Protein AF-A0A356MJX8-F1 (afdb_monomer_lite)

Radius of gyration: 28.91 Å; chains: 1; bounding box: 71×48×78 Å

Secondary structure (DSSP, 8-state):
-BHHHHHHHHHHHHHHHHHH---HHHHHHHHHHHHHHHHHHHHHHHHHHHHHHHT-SSSTTTT---SSSSPPPHHHHHHHHHHHHHHHTS--B-HHHHHHHHHHHHHHHHTTTS-HHHHHHHHHHHHHHHHTHHHHHHHHHHHHHHHHHHHHHHHTS-HHHHHHHHS-TT-HHHHHHHTTS-----S---

Structure (mmCIF, N/CA/C/O backbone):
data_AF-A0A356MJX8-F1
#
_entry.id   AF-A0A356MJX8-F1
#
loop_
_atom_site.group_PDB
_atom_site.id
_atom_site.type_symbol
_atom_site.label_atom_id
_atom_site.label_alt_id
_atom_site.label_comp_id
_atom_site.label_asym_id
_atom_site.label_entity_id
_atom_site.label_seq_id
_atom_site.pdbx_PDB_ins_code
_atom_site.Cartn_x
_atom_site.Cartn_y
_atom_site.Cartn_z
_atom_site.occupancy
_atom_site.B_iso_or_equiv
_atom_site.auth_seq_id
_atom_site.auth_comp_id
_atom_site.auth_asym_id
_atom_site.auth_atom_id
_atom_site.pdbx_PDB_model_num
ATOM 1 N N . MET A 1 1 ? 2.323 -5.009 9.400 1.00 85.12 1 MET A N 1
ATOM 2 C CA . MET A 1 1 ? 0.941 -4.519 9.185 1.00 85.12 1 MET A CA 1
ATOM 3 C C . MET A 1 1 ? 0.978 -3.031 8.859 1.00 85.12 1 MET A C 1
ATOM 5 O O . MET A 1 1 ? 1.835 -2.332 9.397 1.00 85.12 1 MET A O 1
ATOM 9 N N . ARG A 1 2 ? 0.080 -2.532 7.996 1.00 91.81 2 ARG A N 1
ATOM 10 C CA . ARG A 1 2 ? -0.016 -1.091 7.686 1.00 91.81 2 ARG A CA 1
ATOM 11 C C . ARG A 1 2 ? -0.857 -0.371 8.742 1.00 91.81 2 ARG A C 1
ATOM 13 O O . ARG A 1 2 ? -1.769 -0.963 9.321 1.00 91.81 2 ARG A O 1
ATOM 20 N N . LEU A 1 3 ? -0.608 0.924 8.942 1.00 94.00 3 LEU A N 1
ATOM 21 C CA . LEU A 1 3 ? -1.379 1.753 9.879 1.00 94.00 3 LEU A CA 1
ATOM 22 C C . LEU A 1 3 ? -2.884 1.753 9.564 1.00 94.00 3 LEU A C 1
ATOM 24 O O . LEU A 1 3 ? -3.697 1.615 10.477 1.00 94.00 3 LEU A O 1
ATOM 28 N N . LYS A 1 4 ? -3.267 1.869 8.284 1.00 93.06 4 LYS A N 1
ATOM 29 C CA . LYS A 1 4 ? -4.683 1.832 7.884 1.00 93.06 4 LYS A CA 1
ATOM 30 C C . LYS A 1 4 ? -5.370 0.526 8.300 1.00 93.06 4 LYS A C 1
ATOM 32 O O . LYS A 1 4 ? -6.487 0.573 8.801 1.00 93.06 4 LYS A O 1
ATOM 37 N N . ASP A 1 5 ? -4.679 -0.608 8.175 1.00 93.44 5 ASP A N 1
ATOM 38 C CA . ASP A 1 5 ? -5.235 -1.931 8.470 1.00 93.44 5 ASP A CA 1
ATOM 39 C C . ASP A 1 5 ? -5.398 -2.116 9.984 1.00 93.44 5 ASP A C 1
ATOM 41 O O . ASP A 1 5 ? -6.411 -2.635 10.446 1.00 93.44 5 ASP A O 1
ATOM 45 N N . ALA A 1 6 ? -4.429 -1.621 10.764 1.00 94.50 6 ALA A N 1
ATOM 46 C CA . ALA A 1 6 ? -4.495 -1.586 12.223 1.00 94.50 6 ALA A CA 1
ATOM 47 C C . ALA A 1 6 ? -5.723 -0.804 12.714 1.00 94.50 6 ALA A C 1
ATOM 49 O O . ALA A 1 6 ? -6.509 -1.298 13.520 1.00 94.50 6 ALA A O 1
ATOM 50 N N . ILE A 1 7 ? -5.914 0.404 12.175 1.00 95.88 7 ILE A N 1
ATOM 51 C CA . ILE A 1 7 ? -7.054 1.265 12.504 1.00 95.88 7 ILE A CA 1
ATOM 52 C C . ILE A 1 7 ? -8.373 0.628 12.052 1.00 95.88 7 ILE A C 1
ATOM 54 O O . ILE A 1 7 ? -9.383 0.745 12.746 1.00 95.88 7 ILE A O 1
ATOM 58 N N . PHE A 1 8 ? -8.382 -0.018 10.885 1.00 95.38 8 PHE A N 1
ATOM 59 C CA . PHE A 1 8 ? -9.573 -0.661 10.346 1.00 95.38 8 PHE A CA 1
ATOM 60 C C . PHE A 1 8 ? -10.041 -1.832 11.215 1.00 95.38 8 PHE A C 1
ATOM 62 O O . PHE A 1 8 ? -11.231 -1.923 11.493 1.00 95.38 8 PHE A O 1
ATOM 69 N N . LYS A 1 9 ? -9.126 -2.671 11.716 1.00 95.25 9 LYS A N 1
ATOM 70 C CA . LYS A 1 9 ? -9.469 -3.759 12.650 1.00 95.25 9 LYS A CA 1
ATOM 71 C C . LYS A 1 9 ? -10.182 -3.248 13.904 1.00 95.25 9 LYS A C 1
ATOM 73 O O . LYS A 1 9 ? -11.183 -3.818 14.321 1.00 95.25 9 LYS A O 1
ATOM 78 N N . GLU A 1 10 ? -9.702 -2.147 14.477 1.00 95.44 10 GLU A N 1
ATOM 79 C CA . GLU A 1 10 ? -10.349 -1.540 15.645 1.00 95.44 10 GLU A CA 1
ATOM 80 C C . GLU A 1 10 ? -11.706 -0.910 15.292 1.00 95.44 10 GLU A C 1
ATOM 82 O O . GLU A 1 10 ? -12.651 -0.973 16.075 1.00 95.44 10 GLU A O 1
ATOM 87 N N . LEU A 1 11 ? -11.840 -0.327 14.094 1.00 96.31 11 LEU A N 1
ATOM 88 C CA . LEU A 1 11 ? -13.136 0.147 13.600 1.00 96.31 11 LEU A CA 1
ATOM 89 C C . LEU A 1 11 ? -14.161 -0.976 13.477 1.00 96.31 11 LEU A C 1
ATOM 91 O O . LEU A 1 11 ? -15.329 -0.741 13.784 1.00 96.31 11 LEU A O 1
ATOM 95 N N . ASP A 1 12 ? -13.729 -2.143 13.011 1.00 95.75 12 ASP A N 1
ATOM 96 C CA . ASP A 1 12 ? -14.572 -3.326 12.863 1.00 95.75 12 ASP A CA 1
ATOM 97 C C . ASP A 1 12 ? -15.032 -3.824 14.240 1.00 95.75 12 ASP A C 1
ATOM 99 O O . ASP A 1 12 ? -16.230 -3.912 14.497 1.00 95.75 12 ASP A O 1
ATOM 103 N N . SER A 1 13 ? -14.098 -3.945 15.190 1.00 95.38 13 SER A N 1
ATOM 104 C CA . SER A 1 13 ? -14.394 -4.259 16.598 1.00 95.38 13 SER A CA 1
ATOM 105 C C . SER A 1 13 ? -15.403 -3.284 17.226 1.00 95.38 13 SER A C 1
ATOM 107 O O . SER A 1 13 ? -16.383 -3.700 17.847 1.00 95.38 13 SER A O 1
ATOM 109 N N . LEU A 1 14 ? -15.221 -1.972 17.036 1.00 95.56 14 LEU A N 1
ATOM 110 C CA . LEU A 1 14 ? -16.169 -0.962 17.522 1.00 95.56 14 LEU A CA 1
ATOM 111 C C . LEU A 1 14 ? -17.535 -1.059 16.831 1.00 95.56 14 LEU A C 1
ATOM 113 O O . LEU A 1 14 ? -18.560 -0.777 17.456 1.00 95.56 14 LEU A O 1
ATOM 117 N N . SER A 1 15 ? -17.558 -1.419 15.547 1.00 94.81 15 SER A N 1
ATOM 118 C CA . SER A 1 15 ? -18.794 -1.633 14.793 1.00 94.81 15 SER A CA 1
ATOM 119 C C . SER A 1 15 ? -19.574 -2.818 15.361 1.00 94.81 15 SER A C 1
ATOM 121 O O . SER A 1 15 ? -20.766 -2.677 15.639 1.00 94.81 15 SER A O 1
ATOM 123 N N . ASP A 1 16 ? -18.901 -3.937 15.624 1.00 96.38 16 ASP A N 1
ATOM 124 C CA . ASP A 1 16 ? -19.501 -5.135 16.217 1.00 96.38 16 ASP A CA 1
ATOM 125 C C . ASP A 1 16 ? -20.080 -4.851 17.604 1.00 96.38 16 ASP A C 1
ATOM 127 O O . ASP A 1 16 ? -21.245 -5.159 17.872 1.00 96.38 16 ASP A O 1
ATOM 131 N N . GLN A 1 17 ? -19.317 -4.167 18.463 1.00 96.06 17 GLN A N 1
ATOM 132 C CA . GLN A 1 17 ? -19.790 -3.736 19.783 1.00 96.06 17 GLN A CA 1
ATOM 133 C C . GLN A 1 17 ? -21.035 -2.846 19.678 1.00 96.06 17 GLN A C 1
ATOM 135 O O . GLN A 1 17 ? -21.995 -3.006 20.432 1.00 96.06 17 GLN A O 1
ATOM 140 N N . LEU A 1 18 ? -21.061 -1.921 18.716 1.00 94.81 18 LEU A N 1
ATOM 141 C CA . LEU A 1 18 ? -22.191 -1.018 18.504 1.00 94.81 18 LEU A CA 1
ATOM 142 C C . LEU A 1 18 ? -23.453 -1.748 18.025 1.00 94.81 18 LEU A C 1
ATOM 144 O O . LEU A 1 18 ? -24.568 -1.336 18.377 1.00 94.81 18 LEU A O 1
ATOM 148 N N . LEU A 1 19 ? -23.297 -2.803 17.222 1.00 94.38 19 LEU A N 1
ATOM 149 C CA . LEU A 1 19 ? -24.409 -3.621 16.740 1.00 94.38 19 LEU A CA 1
ATOM 150 C C . LEU A 1 19 ? -25.093 -4.357 17.894 1.00 94.38 19 LEU A C 1
ATOM 152 O O . LEU A 1 19 ? -26.323 -4.322 17.976 1.00 94.38 19 LEU A O 1
ATOM 156 N N . VAL A 1 20 ? -24.314 -4.943 18.805 1.00 96.75 20 VAL A N 1
ATOM 157 C CA . VAL A 1 20 ? -24.838 -5.745 19.924 1.00 96.75 20 VAL A CA 1
ATOM 158 C C . VAL A 1 20 ? -25.203 -4.923 21.166 1.00 96.75 20 VAL A C 1
ATOM 160 O O . VAL A 1 20 ? -25.967 -5.399 22.003 1.00 96.75 20 VAL A O 1
ATOM 163 N N . GLU A 1 21 ? -24.711 -3.687 21.299 1.00 96.56 21 GLU A N 1
ATOM 164 C CA . GLU A 1 21 ? -25.011 -2.836 22.456 1.00 96.56 21 GLU A CA 1
ATOM 165 C C . GLU A 1 21 ? -26.484 -2.386 22.473 1.00 96.56 21 GLU A C 1
ATOM 167 O O . GLU A 1 21 ? -27.014 -1.812 21.506 1.00 96.56 21 GLU A O 1
ATOM 172 N N . THR A 1 22 ? -27.126 -2.616 23.619 1.00 95.69 22 THR A N 1
ATOM 173 C CA . THR A 1 22 ? -28.549 -2.354 23.879 1.00 95.69 22 THR A CA 1
ATOM 174 C C . THR A 1 22 ? -28.762 -1.129 24.770 1.00 95.69 22 THR A C 1
ATOM 176 O O . THR A 1 22 ? -29.789 -0.454 24.652 1.00 95.69 22 THR A O 1
ATOM 179 N N . ASP A 1 23 ? -27.780 -0.768 25.601 1.00 97.62 23 ASP A N 1
ATOM 180 C CA . ASP A 1 23 ? -27.804 0.448 26.407 1.00 97.62 23 ASP A CA 1
ATOM 181 C C . ASP A 1 23 ? -27.626 1.682 25.507 1.00 97.62 23 ASP A C 1
ATOM 183 O O . ASP A 1 23 ? -26.593 1.896 24.867 1.00 97.62 23 ASP A O 1
ATOM 187 N N . LYS A 1 24 ? -28.646 2.549 25.474 1.00 95.69 24 LYS A N 1
ATOM 188 C CA . LYS A 1 24 ? -28.663 3.748 24.618 1.00 95.69 24 LYS A CA 1
ATOM 189 C C . LYS A 1 24 ? -27.518 4.723 24.910 1.00 95.69 24 LYS A C 1
ATOM 191 O O . LYS A 1 24 ? -27.059 5.404 23.988 1.00 95.69 24 LYS A O 1
ATOM 196 N N . LYS A 1 25 ? -27.082 4.845 26.167 1.00 96.31 25 LYS A N 1
ATOM 197 C CA . LYS A 1 25 ? -26.005 5.760 26.561 1.00 96.31 25 LYS A CA 1
ATOM 198 C C . LYS A 1 25 ? -24.662 5.214 26.083 1.00 96.31 25 LYS A C 1
ATOM 200 O O . LYS A 1 25 ? -23.953 5.940 25.385 1.00 96.31 25 LYS A O 1
ATOM 205 N N . LYS A 1 26 ? -24.376 3.935 26.348 1.00 96.06 26 LYS A N 1
ATOM 206 C CA . LYS A 1 26 ? -23.152 3.264 25.874 1.00 96.06 26 LYS A CA 1
ATOM 207 C C . LYS A 1 26 ? -23.077 3.225 24.351 1.00 96.06 26 LYS A C 1
ATOM 209 O O . LYS A 1 26 ? -22.065 3.607 23.772 1.00 96.06 26 LYS A O 1
ATOM 214 N N . LYS A 1 27 ? -24.188 2.912 23.676 1.00 96.50 27 LYS A N 1
ATOM 215 C CA . LYS A 1 27 ? -24.274 2.925 22.207 1.00 96.50 27 LYS A CA 1
ATOM 216 C C . LYS A 1 27 ? -23.931 4.294 21.614 1.00 96.50 27 LYS A C 1
ATOM 218 O O . LYS A 1 27 ? -23.260 4.388 20.588 1.00 96.50 27 LYS A O 1
ATOM 223 N N . LYS A 1 28 ? -24.359 5.381 22.268 1.00 96.12 28 LYS A N 1
ATOM 224 C CA . LYS A 1 28 ? -24.026 6.755 21.855 1.00 96.12 28 LYS A CA 1
ATOM 225 C C . LYS A 1 28 ? -22.544 7.079 22.059 1.00 96.12 28 LYS A C 1
ATOM 227 O O . LYS A 1 28 ? -21.990 7.836 21.263 1.00 96.12 28 LYS A O 1
ATOM 232 N N . GLU A 1 29 ? -21.918 6.557 23.109 1.00 96.44 29 GLU A N 1
ATOM 233 C CA . GLU A 1 29 ? -20.482 6.712 23.374 1.00 96.44 29 GLU A CA 1
ATOM 234 C C . GLU A 1 29 ? -19.646 5.942 22.342 1.00 96.44 29 GLU A C 1
ATOM 236 O O . GLU A 1 29 ? -18.843 6.571 21.648 1.00 96.44 29 GLU A O 1
ATOM 241 N N . LEU A 1 30 ? -19.951 4.660 22.114 1.00 96.38 30 LEU A N 1
ATOM 242 C CA . LEU A 1 30 ? -19.332 3.832 21.069 1.00 96.38 30 LEU A CA 1
ATOM 243 C C . LEU A 1 30 ? -19.450 4.477 19.684 1.00 96.38 30 LEU A C 1
ATOM 245 O O . LEU A 1 30 ? -18.478 4.567 18.939 1.00 96.38 30 LEU A O 1
ATOM 249 N N . TYR A 1 31 ? -20.620 5.023 19.340 1.00 96.19 31 TYR A N 1
ATOM 250 C CA . TYR A 1 31 ? -20.809 5.683 18.047 1.00 96.19 31 TYR A CA 1
ATOM 251 C C . TYR A 1 31 ? -19.946 6.942 17.875 1.00 96.19 31 TYR A C 1
ATOM 253 O O . TYR A 1 31 ? -19.477 7.240 16.770 1.00 96.19 31 TYR A O 1
ATOM 261 N N . LYS A 1 32 ? -19.736 7.714 18.950 1.00 97.31 32 LYS A N 1
ATO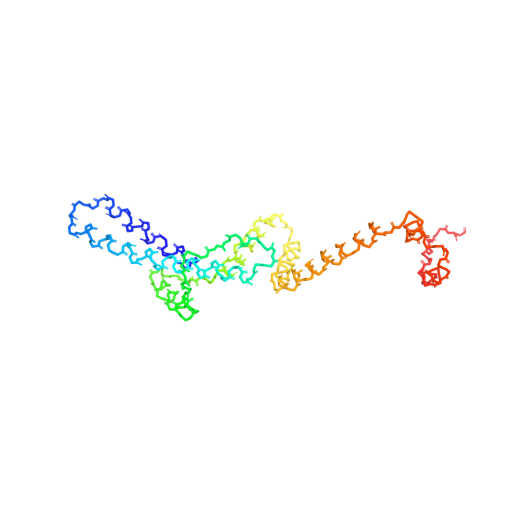M 262 C CA . LYS A 1 32 ? -18.840 8.881 18.918 1.00 97.31 32 LYS A CA 1
ATOM 263 C C . LYS A 1 32 ? -17.399 8.445 18.690 1.00 97.31 32 LYS A C 1
ATOM 265 O O . LYS A 1 32 ? -16.702 9.072 17.889 1.00 97.31 32 LYS A O 1
ATOM 270 N N . GLU A 1 33 ? -16.973 7.387 19.369 1.00 96.38 33 GLU A N 1
ATOM 271 C CA . GLU A 1 33 ? -15.640 6.819 19.215 1.00 96.38 33 GLU A CA 1
ATOM 272 C C . GLU A 1 33 ? -15.425 6.273 17.803 1.00 96.38 33 GLU A C 1
ATOM 274 O O . GLU A 1 33 ? -14.495 6.707 17.120 1.00 96.38 33 GLU A O 1
ATOM 279 N N . TYR A 1 34 ? -16.368 5.473 17.302 1.00 96.56 34 TYR A N 1
ATOM 280 C CA . TYR A 1 34 ? -16.387 4.984 15.926 1.00 96.56 34 TYR A CA 1
ATOM 281 C C . TYR A 1 34 ? -16.258 6.131 14.913 1.00 96.56 34 TYR A C 1
ATOM 283 O O . TYR A 1 34 ? -15.414 6.094 14.018 1.00 96.56 34 TYR A O 1
ATOM 291 N N . LYS A 1 35 ? -17.039 7.213 15.061 1.00 96.69 35 LYS A N 1
ATOM 292 C CA . LYS A 1 35 ? -16.941 8.387 14.172 1.00 96.69 35 LYS A CA 1
ATOM 293 C C . LYS A 1 35 ? -15.565 9.043 14.208 1.00 96.69 35 LYS A C 1
ATOM 295 O O . LYS A 1 35 ? -15.047 9.427 13.155 1.00 96.69 35 LYS A O 1
ATOM 300 N N . LYS A 1 36 ? -14.993 9.209 15.402 1.00 95.56 36 LYS A N 1
ATOM 301 C CA . LYS A 1 36 ? -13.662 9.796 15.582 1.00 95.56 36 LYS A CA 1
ATOM 302 C C . LYS A 1 36 ? -12.613 8.927 14.898 1.00 95.56 36 LYS A C 1
ATOM 304 O O . LYS A 1 36 ? -11.823 9.446 14.110 1.00 95.56 36 LYS A O 1
ATOM 309 N N . LEU A 1 37 ? -12.652 7.622 15.137 1.00 95.88 37 LEU A N 1
ATOM 310 C CA . LEU A 1 37 ? -11.707 6.678 14.563 1.00 95.88 37 LEU A CA 1
ATOM 311 C C . LEU A 1 37 ? -11.849 6.586 13.040 1.00 95.88 37 LEU A C 1
ATOM 313 O O . LEU A 1 37 ? -10.852 6.615 12.325 1.00 95.88 37 LEU A O 1
ATOM 317 N N . ARG A 1 38 ? -13.079 6.621 12.518 1.00 95.12 38 ARG A N 1
ATOM 318 C CA . ARG A 1 38 ? -13.355 6.610 11.075 1.00 95.12 38 ARG A CA 1
ATOM 319 C C . ARG A 1 38 ? -12.769 7.828 10.371 1.00 95.12 38 ARG A C 1
ATOM 321 O O . ARG A 1 38 ? -12.313 7.721 9.235 1.00 95.12 38 ARG A O 1
ATOM 328 N N . LYS A 1 39 ? -12.762 8.988 11.035 1.00 94.12 39 LYS A N 1
ATOM 329 C CA . LYS A 1 39 ? -12.106 10.195 10.516 1.00 94.12 39 LYS A CA 1
ATOM 330 C C . LYS A 1 39 ? -10.587 10.018 10.446 1.00 94.12 39 LYS A C 1
ATOM 332 O O . LYS A 1 39 ? -9.997 10.406 9.444 1.00 94.12 39 LYS A O 1
ATOM 337 N N . ILE A 1 40 ? -9.979 9.415 11.469 1.00 94.62 40 ILE A N 1
ATOM 338 C CA . ILE A 1 40 ? -8.538 9.117 11.490 1.00 94.62 40 ILE A CA 1
ATOM 339 C C . ILE A 1 40 ? -8.194 8.112 10.385 1.00 94.62 40 ILE A C 1
ATOM 341 O O . ILE A 1 40 ? -7.299 8.379 9.593 1.00 94.62 40 ILE A O 1
ATOM 345 N N . HIS A 1 41 ? -8.953 7.020 10.266 1.00 95.12 41 HIS A N 1
ATOM 346 C CA . HIS A 1 41 ? -8.777 6.017 9.213 1.00 95.12 41 HIS A CA 1
ATOM 347 C C . HIS A 1 41 ? -8.787 6.635 7.814 1.00 95.12 41 HIS A C 1
ATOM 349 O O . HIS A 1 41 ? -7.896 6.375 7.016 1.00 95.12 41 HIS A O 1
ATOM 355 N N . ARG A 1 42 ? -9.769 7.500 7.525 1.00 93.31 42 ARG A N 1
ATOM 356 C CA . ARG A 1 42 ? -9.844 8.202 6.235 1.00 93.31 42 ARG A CA 1
ATOM 357 C C . ARG A 1 42 ? -8.642 9.107 5.994 1.00 93.31 42 ARG A C 1
ATOM 359 O O . ARG A 1 42 ? -8.113 9.102 4.896 1.00 93.31 42 ARG A O 1
ATOM 366 N N . ALA A 1 43 ? -8.193 9.845 7.008 1.00 94.19 43 ALA A N 1
ATOM 367 C CA . ALA A 1 43 ? -7.021 10.707 6.878 1.00 94.19 43 ALA A CA 1
ATOM 368 C C . ALA A 1 43 ? -5.737 9.910 6.582 1.00 94.19 43 ALA A C 1
ATOM 370 O O . ALA A 1 43 ? -4.930 10.334 5.757 1.00 94.19 43 ALA A O 1
ATOM 371 N N . VAL A 1 44 ? -5.571 8.750 7.225 1.00 94.25 44 VAL A N 1
ATOM 372 C CA . VAL A 1 44 ? -4.473 7.810 6.953 1.00 94.25 44 VAL A CA 1
ATOM 373 C C . VAL A 1 44 ? -4.589 7.241 5.539 1.00 94.25 44 VAL A C 1
ATOM 375 O O . VAL A 1 44 ? -3.617 7.277 4.797 1.00 94.25 44 VAL A O 1
ATOM 378 N N . LEU A 1 45 ? -5.780 6.797 5.128 1.00 91.94 45 LEU A N 1
ATOM 379 C CA . LEU A 1 45 ? -6.017 6.265 3.784 1.00 91.94 45 LEU A CA 1
ATOM 380 C C . LEU A 1 45 ? -5.717 7.298 2.688 1.00 91.94 45 LEU A C 1
ATOM 382 O O . LEU A 1 45 ? -5.036 6.984 1.716 1.00 91.94 45 LEU A O 1
ATOM 386 N N . ASP A 1 46 ? -6.174 8.538 2.866 1.00 92.56 46 ASP A N 1
ATOM 387 C CA . ASP A 1 46 ? -5.921 9.633 1.928 1.00 92.56 46 ASP A CA 1
ATOM 388 C C . ASP A 1 46 ? -4.419 9.938 1.812 1.00 92.56 46 ASP A C 1
ATOM 390 O O . ASP A 1 46 ? -3.912 10.208 0.717 1.00 92.56 46 ASP A O 1
ATOM 394 N N . LYS A 1 47 ? -3.688 9.873 2.933 1.00 91.88 47 LYS A N 1
ATOM 395 C CA . LYS A 1 47 ? -2.230 10.032 2.964 1.00 91.88 47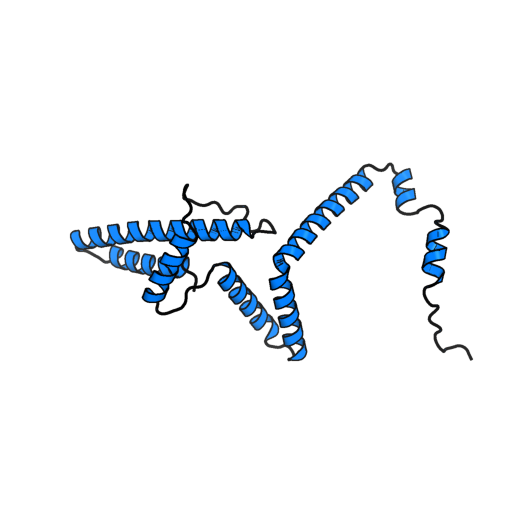 LYS A CA 1
ATOM 396 C C . LYS A 1 47 ? -1.524 8.888 2.240 1.00 91.88 47 LYS A C 1
ATOM 398 O O . LYS A 1 47 ? -0.657 9.163 1.411 1.00 91.88 47 LYS A O 1
ATOM 403 N N . ASP A 1 48 ? -1.926 7.647 2.496 1.00 89.75 48 ASP A N 1
ATOM 404 C CA . ASP A 1 48 ? -1.391 6.458 1.828 1.00 89.75 48 ASP A CA 1
ATOM 405 C C . ASP A 1 48 ? -1.587 6.548 0.314 1.00 89.75 48 ASP A C 1
ATOM 407 O O . ASP A 1 48 ? -0.630 6.391 -0.439 1.00 89.75 48 ASP A O 1
ATOM 411 N N . TRP A 1 49 ? -2.798 6.876 -0.144 1.00 87.31 49 TRP A N 1
ATOM 412 C CA . TRP A 1 49 ? -3.096 7.058 -1.567 1.00 87.31 49 TRP A CA 1
ATOM 413 C C . TRP A 1 49 ? -2.287 8.184 -2.195 1.00 87.31 49 TRP A C 1
ATOM 415 O O . TRP A 1 49 ? -1.753 8.018 -3.287 1.00 87.31 49 TRP A O 1
ATOM 425 N N . THR A 1 50 ? -2.145 9.312 -1.498 1.00 86.50 50 THR A N 1
ATOM 426 C CA . THR A 1 50 ? -1.329 10.432 -1.985 1.00 86.50 50 THR A CA 1
ATOM 427 C C . THR A 1 50 ? 0.137 10.026 -2.133 1.00 86.50 50 THR A C 1
ATOM 429 O O . THR A 1 50 ? 0.780 10.390 -3.115 1.00 86.50 50 THR A O 1
ATOM 432 N N . ASN A 1 51 ? 0.676 9.264 -1.181 1.00 84.44 51 ASN A N 1
ATOM 433 C CA . ASN A 1 51 ? 2.056 8.790 -1.226 1.00 84.44 51 ASN A CA 1
ATOM 434 C C . ASN A 1 51 ? 2.266 7.728 -2.316 1.00 84.44 51 ASN A C 1
ATOM 436 O O . ASN A 1 51 ? 3.260 7.792 -3.034 1.00 84.44 51 ASN A O 1
ATOM 440 N N . LEU A 1 52 ? 1.320 6.803 -2.489 1.00 79.81 52 LEU A N 1
ATOM 441 C CA . LEU A 1 52 ? 1.356 5.830 -3.583 1.00 79.81 52 LEU A CA 1
ATOM 442 C C . LEU A 1 52 ? 1.304 6.534 -4.939 1.00 79.81 52 LEU A C 1
ATOM 444 O O . LEU A 1 52 ? 2.148 6.270 -5.781 1.00 79.81 52 LEU A O 1
ATOM 448 N N . LYS A 1 53 ? 0.403 7.507 -5.114 1.00 79.50 53 LYS A N 1
ATOM 449 C CA . LYS A 1 53 ? 0.279 8.290 -6.350 1.00 79.50 53 LYS A CA 1
ATOM 450 C C . LYS A 1 53 ? 1.528 9.110 -6.675 1.00 79.50 53 LYS A C 1
ATOM 452 O O . LYS A 1 53 ? 1.907 9.218 -7.832 1.00 79.50 53 LYS A O 1
ATOM 457 N N . LYS A 1 54 ? 2.202 9.679 -5.670 1.00 76.94 54 LYS A N 1
ATOM 458 C CA . LYS A 1 54 ? 3.490 10.372 -5.876 1.00 76.94 54 LYS A CA 1
ATOM 459 C C . LYS A 1 54 ? 4.575 9.446 -6.422 1.00 76.94 54 LYS A C 1
ATOM 461 O O . LYS A 1 54 ? 5.439 9.903 -7.160 1.00 76.94 54 LYS A O 1
ATOM 466 N N . ASN A 1 55 ? 4.531 8.174 -6.044 1.00 68.75 55 ASN A N 1
ATOM 467 C CA . ASN A 1 55 ? 5.465 7.151 -6.501 1.00 68.75 55 ASN A CA 1
ATOM 468 C C . ASN A 1 55 ? 4.881 6.288 -7.631 1.00 68.75 55 ASN A C 1
ATOM 470 O O . ASN A 1 55 ? 5.471 5.271 -7.994 1.00 68.75 55 ASN A O 1
ATOM 474 N N . ASP A 1 56 ? 3.732 6.678 -8.184 1.00 69.62 56 ASP A N 1
ATOM 475 C CA . ASP A 1 56 ? 3.020 5.913 -9.194 1.00 69.62 56 ASP A CA 1
ATOM 476 C C . ASP A 1 56 ? 3.631 6.163 -10.566 1.00 69.62 56 ASP A C 1
ATOM 478 O O . ASP A 1 56 ? 3.219 7.048 -11.322 1.00 69.62 56 ASP A O 1
ATOM 482 N N . ILE A 1 57 ? 4.671 5.395 -10.878 1.00 60.34 57 ILE A N 1
ATOM 483 C CA . ILE A 1 57 ? 5.399 5.632 -12.116 1.00 60.34 57 ILE A CA 1
ATOM 484 C C . ILE A 1 57 ? 4.624 5.087 -13.328 1.00 60.34 57 ILE A C 1
ATOM 486 O O . ILE A 1 57 ? 4.722 5.673 -14.400 1.00 60.34 57 ILE A O 1
ATOM 490 N N . ASN A 1 58 ? 3.768 4.074 -13.166 1.00 62.09 58 ASN A N 1
ATOM 491 C CA . ASN A 1 58 ? 3.030 3.452 -14.278 1.00 62.09 58 ASN A CA 1
ATOM 492 C C . ASN A 1 58 ? 1.563 3.903 -14.394 1.00 62.09 58 ASN A C 1
ATOM 494 O O . ASN A 1 58 ? 0.832 3.363 -15.220 1.00 62.09 58 ASN A O 1
ATOM 498 N N . GLY A 1 59 ? 1.113 4.856 -13.573 1.00 66.12 59 GLY A N 1
ATOM 499 C CA . GLY A 1 59 ? -0.290 5.277 -13.556 1.00 66.12 59 GLY A CA 1
ATOM 500 C C . GLY A 1 59 ? -1.237 4.238 -12.942 1.00 66.12 59 GLY A C 1
ATOM 501 O O . GLY A 1 59 ? -2.447 4.363 -13.086 1.00 66.12 59 GLY A O 1
ATOM 502 N N . ALA A 1 60 ? -0.718 3.220 -12.248 1.00 69.25 60 ALA A N 1
ATOM 503 C CA . ALA A 1 60 ? -1.514 2.166 -11.614 1.00 69.25 60 ALA A CA 1
ATOM 504 C C . ALA A 1 60 ? -2.454 2.706 -10.519 1.00 69.25 60 ALA A C 1
ATOM 506 O O . ALA A 1 60 ? -3.434 2.064 -10.146 1.00 69.25 60 ALA A O 1
ATOM 507 N N . TYR A 1 61 ? -2.152 3.895 -10.007 1.00 71.25 61 TYR A N 1
ATOM 508 C CA . TYR A 1 61 ? -2.858 4.599 -8.952 1.00 71.25 61 TYR A CA 1
ATOM 509 C C . TYR A 1 61 ? -3.371 5.975 -9.424 1.00 71.25 61 TYR A C 1
ATOM 511 O O . TYR A 1 61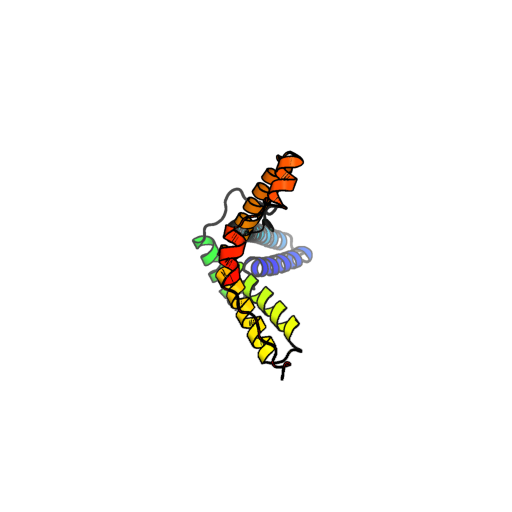 ? -3.739 6.810 -8.589 1.00 71.25 61 TYR A O 1
ATOM 519 N N . SER A 1 62 ? -3.444 6.227 -10.742 1.00 70.12 62 SER A N 1
ATOM 520 C CA . SER A 1 62 ? -3.931 7.493 -11.320 1.00 70.12 62 SER A CA 1
ATOM 521 C C . SER A 1 62 ? -5.338 7.849 -10.845 1.00 70.12 62 SER A C 1
ATOM 523 O O . SER A 1 62 ? -5.630 9.020 -10.572 1.00 70.12 62 SER A O 1
ATOM 525 N N . ASP A 1 63 ? -6.168 6.822 -10.679 1.00 78.00 63 ASP A N 1
ATOM 526 C CA . ASP A 1 63 ? -7.585 6.929 -10.339 1.00 78.00 63 ASP A CA 1
ATOM 527 C C . ASP A 1 63 ? -7.820 7.049 -8.830 1.00 78.00 63 ASP A C 1
ATOM 529 O O . ASP A 1 63 ? -8.917 7.403 -8.394 1.00 78.00 63 ASP A O 1
ATOM 533 N N . LEU A 1 64 ? -6.787 6.818 -8.010 1.00 77.38 64 LEU A N 1
ATOM 534 C CA . LEU A 1 64 ? -6.886 7.053 -6.576 1.00 77.38 64 LEU A CA 1
ATOM 535 C C . LEU A 1 64 ? -6.973 8.560 -6.311 1.00 77.38 64 LEU A C 1
ATOM 537 O O . LEU A 1 64 ? -6.105 9.354 -6.706 1.00 77.38 64 LEU A O 1
ATOM 541 N N . GLN A 1 65 ? -8.043 8.951 -5.620 1.00 77.38 65 GLN A N 1
ATOM 542 C CA . GLN A 1 65 ? -8.298 10.325 -5.207 1.00 77.38 65 GLN A CA 1
ATOM 543 C C . GLN A 1 65 ? -8.604 10.379 -3.711 1.00 77.38 65 GLN A C 1
ATOM 545 O O . GLN A 1 65 ? -9.467 9.636 -3.244 1.00 77.38 65 GLN A O 1
ATOM 550 N N . PRO A 1 66 ? -7.934 11.258 -2.949 1.00 82.56 66 PRO A N 1
ATOM 551 C CA . PRO A 1 66 ? -8.214 11.408 -1.531 1.00 82.56 66 PRO A CA 1
ATOM 552 C C . PRO A 1 66 ? -9.635 11.935 -1.311 1.00 82.56 66 PRO A C 1
ATOM 554 O O . PRO A 1 66 ? -10.123 12.811 -2.026 1.00 82.56 66 PRO A O 1
ATOM 557 N N . HIS A 1 67 ? -10.294 11.430 -0.276 1.00 77.81 67 HIS A N 1
ATOM 558 C CA . HIS A 1 67 ? -11.625 11.873 0.124 1.00 77.81 67 HIS A CA 1
ATOM 559 C C . HIS A 1 67 ? -11.610 13.232 0.840 1.00 77.81 67 HIS A C 1
ATOM 561 O O . HIS A 1 67 ? -12.620 13.941 0.851 1.00 77.81 67 HIS A O 1
ATOM 567 N N . SER A 1 68 ? -10.503 13.589 1.488 1.00 78.88 68 SER A N 1
ATOM 568 C CA . SER A 1 68 ? -10.343 14.824 2.250 1.00 78.88 68 SER A CA 1
ATOM 569 C C . SER A 1 68 ? -9.626 15.909 1.449 1.00 78.88 68 SER A C 1
ATOM 571 O O . SER A 1 68 ? -8.635 15.665 0.769 1.00 78.88 68 SER A O 1
ATOM 573 N N . LYS A 1 69 ? -10.069 17.162 1.625 1.00 78.94 69 LYS A N 1
ATOM 574 C CA . LYS A 1 69 ? -9.389 18.352 1.077 1.00 78.94 69 LYS A CA 1
ATOM 575 C C . LYS A 1 69 ? -8.021 18.608 1.714 1.00 78.94 69 LYS A C 1
ATOM 577 O O . LYS A 1 69 ? -7.193 19.295 1.127 1.00 78.94 69 LYS A O 1
ATOM 582 N N . LYS A 1 70 ? -7.807 18.116 2.938 1.00 87.69 70 LYS A N 1
ATOM 583 C CA . LYS A 1 70 ? -6.559 18.287 3.683 1.00 87.69 70 LYS A CA 1
ATOM 584 C C . LYS A 1 70 ? -5.961 16.920 3.982 1.00 87.69 70 LYS A C 1
ATOM 586 O O . LYS A 1 70 ? -6.588 16.115 4.673 1.00 87.69 70 LYS A O 1
ATOM 591 N N . ILE A 1 71 ? -4.749 16.717 3.478 1.00 92.75 71 ILE A N 1
ATOM 592 C CA . ILE A 1 71 ? -3.907 15.556 3.751 1.00 92.75 71 ILE A CA 1
ATOM 593 C C . ILE A 1 71 ? -3.100 15.835 5.020 1.00 92.75 71 ILE A C 1
ATOM 595 O O . ILE A 1 71 ? -2.610 16.950 5.211 1.00 92.75 71 ILE A O 1
ATOM 599 N N . ILE A 1 72 ? -2.987 14.838 5.894 1.00 94.25 72 ILE A N 1
ATOM 600 C CA . ILE A 1 72 ? -2.148 14.935 7.093 1.00 94.25 72 ILE A CA 1
ATOM 601 C C . ILE A 1 72 ? -0.661 14.988 6.713 1.00 94.25 72 ILE A C 1
ATOM 603 O O . ILE A 1 72 ? -0.221 14.405 5.716 1.00 94.25 72 ILE A O 1
ATOM 607 N N . SER A 1 73 ? 0.117 15.724 7.495 1.00 93.94 73 SER A N 1
ATOM 608 C CA . SER A 1 73 ? 1.568 15.838 7.336 1.00 93.94 73 SER A CA 1
ATOM 609 C C . SER A 1 73 ? 2.288 14.522 7.654 1.00 93.94 73 SER A C 1
ATOM 611 O O . SER A 1 73 ? 1.726 13.627 8.286 1.00 93.94 73 SER A O 1
ATOM 613 N N . ASP A 1 74 ? 3.553 14.401 7.240 1.00 91.31 74 ASP A N 1
ATOM 614 C CA . ASP A 1 74 ? 4.381 13.231 7.578 1.00 91.31 74 ASP A CA 1
ATOM 615 C C . ASP A 1 74 ? 4.605 13.108 9.090 1.00 91.31 74 ASP A C 1
ATOM 617 O O . ASP A 1 74 ? 4.607 12.005 9.627 1.00 91.31 74 ASP A O 1
ATOM 621 N N . LYS A 1 75 ? 4.698 14.245 9.792 1.00 94.81 75 LYS A N 1
ATOM 622 C CA . LYS A 1 75 ? 4.797 14.281 11.254 1.00 94.81 75 LYS A CA 1
ATOM 623 C C . LYS A 1 75 ? 3.541 13.710 11.921 1.00 94.81 75 LYS A C 1
ATOM 625 O O . LYS A 1 75 ? 3.654 12.814 12.748 1.00 94.81 75 LYS A O 1
ATOM 630 N N . GLU A 1 76 ? 2.355 14.178 11.523 1.00 95.25 76 GLU A N 1
ATOM 631 C CA . GLU A 1 76 ? 1.079 13.654 12.042 1.00 95.25 76 GLU A CA 1
ATOM 632 C C . GLU A 1 76 ? 0.924 12.153 11.746 1.00 95.25 76 GLU A C 1
ATOM 634 O O . GLU A 1 76 ? 0.444 11.394 12.587 1.00 95.25 76 GLU A O 1
ATOM 639 N N . TYR A 1 77 ? 1.348 11.704 10.561 1.00 94.50 77 TYR A N 1
ATOM 640 C CA . TYR A 1 77 ? 1.318 10.289 10.196 1.00 94.50 77 TYR A CA 1
ATOM 641 C C . TYR A 1 77 ? 2.271 9.448 11.065 1.00 94.50 77 TYR A C 1
ATOM 643 O O . TYR A 1 77 ? 1.880 8.388 11.555 1.00 94.50 77 TYR A O 1
ATOM 651 N N . ALA A 1 78 ? 3.493 9.928 11.308 1.00 92.94 78 ALA A N 1
ATOM 652 C CA . ALA A 1 78 ? 4.472 9.255 12.160 1.00 92.94 78 ALA A CA 1
ATOM 653 C C . ALA A 1 78 ? 3.995 9.146 13.618 1.00 92.94 78 ALA A C 1
ATOM 655 O O . ALA A 1 78 ? 4.099 8.076 14.218 1.00 92.94 78 ALA A O 1
ATOM 656 N N . GLU A 1 79 ? 3.396 10.208 14.163 1.00 95.75 79 GLU A N 1
ATOM 657 C CA . GLU A 1 79 ? 2.785 10.199 15.500 1.00 95.75 79 GLU A CA 1
ATOM 658 C C . GLU A 1 79 ? 1.657 9.157 15.601 1.00 95.75 79 GLU A C 1
ATOM 660 O O . GLU A 1 79 ? 1.552 8.428 16.593 1.00 95.75 79 GLU A O 1
ATOM 665 N N . LEU A 1 80 ? 0.824 9.038 14.559 1.00 95.81 80 LEU A N 1
ATOM 666 C CA . LEU A 1 80 ? -0.202 7.997 14.495 1.00 95.81 80 LEU A CA 1
ATOM 667 C C . LEU A 1 80 ? 0.413 6.598 14.440 1.00 95.81 80 LEU A C 1
ATOM 669 O O . LEU A 1 80 ? -0.059 5.717 15.158 1.00 95.81 80 LEU A O 1
ATOM 673 N N . MET A 1 81 ? 1.460 6.383 13.643 1.00 94.50 81 MET A N 1
ATOM 674 C CA . MET A 1 81 ? 2.149 5.092 13.603 1.00 94.50 81 MET A CA 1
ATOM 675 C C . MET A 1 81 ? 2.748 4.713 14.952 1.00 94.50 81 MET A C 1
ATOM 677 O O . MET A 1 81 ? 2.584 3.572 15.378 1.00 94.50 81 MET A O 1
ATOM 681 N N . GLU A 1 82 ? 3.405 5.639 15.648 1.00 94.12 82 GLU A N 1
ATOM 682 C CA . GLU A 1 82 ? 3.982 5.362 16.965 1.00 94.12 82 GLU A CA 1
ATOM 683 C C . GLU A 1 82 ? 2.889 4.987 17.972 1.00 94.12 82 GLU A C 1
ATOM 685 O O . GLU A 1 82 ? 2.981 3.966 18.660 1.00 94.12 82 GLU A O 1
ATOM 690 N N . LYS A 1 83 ? 1.814 5.783 18.015 1.00 95.31 83 LYS A N 1
ATOM 691 C CA . LYS A 1 83 ? 0.665 5.520 18.881 1.00 95.31 83 LYS A CA 1
ATOM 692 C C . LYS A 1 83 ? 0.068 4.143 18.607 1.00 95.31 83 LYS A C 1
ATOM 694 O O . LYS A 1 83 ? -0.180 3.390 19.544 1.00 95.31 83 LYS A O 1
ATOM 699 N N . TRP A 1 84 ? -0.194 3.824 17.344 1.00 95.81 84 TRP A N 1
ATOM 700 C CA . TRP A 1 84 ? -0.849 2.572 16.985 1.00 95.81 84 TRP A CA 1
ATOM 701 C C . TRP A 1 84 ? 0.065 1.365 17.128 1.00 95.81 84 TRP A C 1
ATOM 703 O O . TRP A 1 84 ? -0.423 0.330 17.560 1.00 95.81 84 TRP A O 1
ATOM 713 N N . SER A 1 85 ? 1.370 1.499 16.882 1.00 93.62 85 SER A N 1
ATOM 714 C CA . SER A 1 85 ? 2.335 0.414 17.122 1.00 93.62 85 SER A CA 1
ATOM 715 C C . SER A 1 85 ? 2.311 -0.039 18.586 1.00 93.62 85 SER A C 1
ATOM 717 O O . SER A 1 85 ? 2.356 -1.233 18.867 1.00 93.62 85 SER A O 1
ATOM 719 N N . LYS A 1 86 ? 2.147 0.900 19.531 1.00 93.81 86 LYS A N 1
ATOM 720 C CA . LYS A 1 86 ? 1.965 0.588 20.960 1.00 93.81 86 LYS A CA 1
ATOM 721 C C . LYS A 1 86 ? 0.645 -0.136 21.248 1.00 93.81 86 LYS A C 1
ATOM 723 O O . LYS A 1 86 ? 0.617 -0.997 22.116 1.00 93.81 86 LYS A O 1
ATOM 728 N N . ILE A 1 87 ? -0.430 0.206 20.533 1.00 92.38 87 ILE A N 1
ATOM 729 C CA . ILE A 1 87 ? -1.751 -0.426 20.693 1.00 92.38 87 ILE A CA 1
ATOM 730 C C . ILE A 1 87 ? -1.732 -1.862 20.166 1.00 92.38 87 ILE A C 1
ATOM 732 O O . ILE A 1 87 ? -2.214 -2.764 20.841 1.00 92.38 87 ILE A O 1
ATOM 736 N N . VAL A 1 88 ? -1.176 -2.078 18.971 1.00 91.94 88 VAL A N 1
ATOM 737 C CA . VAL A 1 88 ? -1.179 -3.404 18.335 1.00 91.94 88 VAL A CA 1
ATOM 738 C C . VAL A 1 88 ? -0.043 -4.310 18.811 1.00 91.94 88 VAL A C 1
ATOM 740 O O . VAL A 1 88 ? -0.070 -5.503 18.539 1.00 91.94 88 VAL A O 1
ATOM 743 N N . GLY A 1 89 ? 0.951 -3.761 19.517 1.00 90.12 89 GLY A N 1
ATOM 744 C CA . GLY A 1 89 ? 2.091 -4.515 20.046 1.00 90.12 89 GLY A CA 1
ATOM 745 C C . GLY A 1 89 ? 3.129 -4.919 18.994 1.00 90.12 89 GLY A C 1
ATOM 746 O O . GLY A 1 89 ? 4.040 -5.684 19.294 1.00 90.12 89 GLY A O 1
ATOM 747 N N . GLU A 1 90 ? 3.021 -4.401 17.771 1.00 88.50 90 GLU A N 1
ATOM 748 C CA . GLU A 1 90 ? 3.929 -4.695 16.665 1.00 88.50 90 GLU A CA 1
ATOM 749 C C . GLU A 1 90 ? 4.322 -3.428 15.903 1.00 88.50 90 GLU A C 1
ATOM 751 O O . GLU A 1 90 ? 3.610 -2.420 15.901 1.00 88.50 90 GLU A O 1
ATOM 756 N N . LYS A 1 91 ? 5.482 -3.479 15.240 1.00 89.12 91 LYS A N 1
ATOM 757 C CA . LYS A 1 91 ? 5.956 -2.377 14.404 1.00 89.12 91 LYS A CA 1
ATOM 758 C C . LYS A 1 91 ? 5.043 -2.231 13.186 1.00 89.12 91 LYS A C 1
ATOM 760 O O . LYS A 1 91 ? 4.92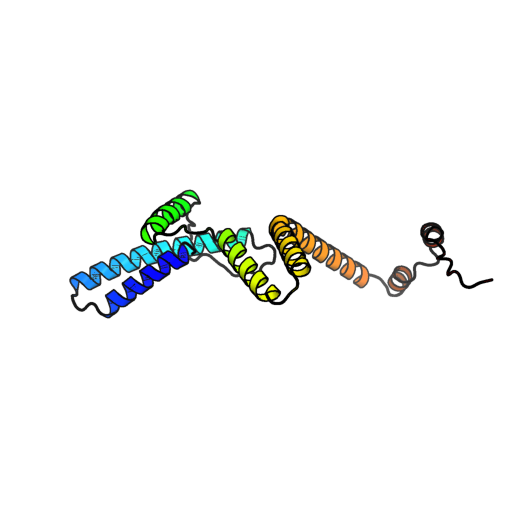2 -3.149 12.372 1.00 89.12 91 LYS A O 1
ATOM 765 N N . LEU A 1 92 ? 4.450 -1.051 13.033 1.00 91.50 92 LEU A N 1
ATOM 766 C CA . LEU A 1 92 ? 3.742 -0.686 11.812 1.00 91.50 92 LEU A CA 1
ATOM 767 C C . LEU A 1 92 ? 4.720 -0.296 10.704 1.00 91.50 92 LEU A C 1
ATOM 769 O O . LEU A 1 92 ? 5.794 0.246 10.963 1.00 91.50 92 LEU A O 1
ATOM 773 N N . LEU A 1 93 ? 4.326 -0.589 9.468 1.00 88.31 93 LEU A N 1
ATOM 774 C CA . LEU A 1 93 ? 5.134 -0.352 8.278 1.00 88.31 93 LEU A CA 1
ATOM 775 C C . LEU A 1 93 ? 4.549 0.779 7.438 1.00 88.31 93 LEU A C 1
ATOM 777 O O . LEU A 1 93 ? 3.323 0.903 7.305 1.00 88.31 93 LEU A O 1
ATOM 781 N N . TYR A 1 94 ? 5.433 1.570 6.832 1.00 86.31 94 TYR A N 1
ATOM 782 C CA . TYR A 1 94 ? 5.045 2.500 5.780 1.00 86.31 94 TYR A CA 1
ATOM 783 C C . TYR A 1 94 ? 4.506 1.741 4.555 1.00 86.31 94 TYR A C 1
ATOM 785 O O . TYR A 1 94 ? 4.859 0.577 4.342 1.00 86.31 94 TYR A O 1
ATOM 793 N N . PRO A 1 95 ? 3.676 2.386 3.711 1.00 83.50 95 PRO A N 1
ATOM 794 C CA . PRO A 1 95 ? 3.105 1.742 2.529 1.00 83.50 95 PRO A CA 1
ATOM 795 C C . PRO A 1 95 ? 4.145 1.083 1.613 1.00 83.50 95 PRO A C 1
ATOM 797 O O . PRO A 1 95 ? 3.962 -0.073 1.246 1.00 83.50 95 PRO A O 1
ATOM 800 N N . GLU A 1 96 ? 5.248 1.777 1.310 1.00 81.56 96 GLU A N 1
ATOM 801 C CA . GLU A 1 96 ? 6.322 1.244 0.455 1.00 81.56 96 GLU A CA 1
ATOM 802 C C . GLU A 1 96 ? 7.066 0.065 1.100 1.00 81.56 96 GLU A C 1
ATOM 804 O O . GLU A 1 96 ? 7.408 -0.897 0.419 1.00 81.56 96 GLU A O 1
ATOM 809 N N . GLU A 1 97 ? 7.300 0.108 2.417 1.00 86.00 97 GLU A N 1
ATOM 810 C CA . GLU A 1 97 ? 7.956 -0.989 3.142 1.00 86.00 97 GLU A CA 1
ATOM 811 C C . GLU A 1 97 ? 7.093 -2.255 3.118 1.00 86.00 97 GLU A C 1
ATOM 813 O O . GLU A 1 97 ? 7.599 -3.361 2.931 1.00 86.00 97 GLU A O 1
ATOM 818 N N . GLN A 1 98 ? 5.778 -2.104 3.290 1.00 85.75 98 GLN A N 1
ATOM 819 C CA . GLN A 1 98 ? 4.862 -3.235 3.198 1.00 85.75 98 GLN A CA 1
ATOM 820 C C . GLN A 1 98 ? 4.759 -3.752 1.756 1.00 85.75 98 GLN A C 1
ATOM 822 O O . GLN A 1 98 ? 4.739 -4.962 1.569 1.00 85.75 98 GLN A O 1
ATOM 827 N N . GLU A 1 99 ? 4.735 -2.877 0.746 1.00 84.81 99 GLU A N 1
ATOM 828 C CA . GLU A 1 99 ? 4.724 -3.282 -0.669 1.00 84.81 99 GLU A CA 1
ATOM 829 C C . GLU A 1 99 ? 5.973 -4.097 -1.036 1.00 84.81 99 GLU A C 1
ATOM 831 O O . GLU A 1 99 ? 5.849 -5.155 -1.651 1.00 84.81 99 GLU A O 1
ATOM 836 N N . TYR A 1 100 ? 7.154 -3.680 -0.563 1.00 89.81 100 TYR A N 1
ATOM 837 C CA . TYR A 1 100 ? 8.391 -4.451 -0.704 1.00 89.81 100 TYR A CA 1
ATOM 838 C C . TYR A 1 100 ? 8.247 -5.866 -0.138 1.00 89.81 100 TYR A C 1
ATOM 840 O O . TYR A 1 100 ? 8.550 -6.847 -0.817 1.00 89.81 100 TYR A O 1
ATOM 848 N N . LEU A 1 101 ? 7.775 -5.983 1.109 1.00 91.19 101 LEU A N 1
ATOM 849 C CA . LEU A 1 101 ? 7.615 -7.281 1.765 1.00 91.19 101 LEU A CA 1
ATOM 850 C C . LEU A 1 101 ? 6.568 -8.149 1.065 1.00 91.19 101 LEU A C 1
ATOM 852 O O . LEU A 1 101 ? 6.781 -9.350 0.907 1.00 91.19 101 LEU A O 1
ATOM 856 N N . ASP A 1 102 ? 5.455 -7.558 0.635 1.00 89.31 102 ASP A N 1
ATOM 857 C CA . ASP A 1 102 ? 4.382 -8.261 -0.065 1.00 89.31 102 ASP A CA 1
ATOM 858 C C . ASP A 1 102 ? 4.903 -8.843 -1.394 1.00 89.31 102 ASP A C 1
ATOM 860 O O . ASP A 1 102 ? 4.711 -10.033 -1.667 1.00 89.31 102 ASP A O 1
ATOM 864 N N . GLU A 1 103 ? 5.623 -8.051 -2.194 1.00 90.56 103 GLU A N 1
ATOM 865 C CA . GLU A 1 103 ? 6.217 -8.498 -3.461 1.00 90.56 103 GLU A CA 1
ATOM 866 C C . GLU A 1 103 ? 7.346 -9.514 -3.259 1.00 90.56 103 GLU A C 1
ATOM 868 O O . GLU A 1 103 ? 7.398 -10.535 -3.956 1.00 90.56 103 GLU A O 1
ATOM 873 N N . LYS A 1 104 ? 8.199 -9.309 -2.251 1.00 94.19 104 LYS A N 1
ATOM 874 C CA . LYS A 1 104 ? 9.247 -10.266 -1.881 1.00 94.19 104 LYS A CA 1
ATOM 875 C C . LYS A 1 104 ? 8.651 -11.610 -1.473 1.00 94.19 104 LYS A C 1
ATOM 877 O O . LYS A 1 104 ? 9.100 -12.651 -1.942 1.00 94.19 104 LYS A O 1
ATOM 882 N N . ASN A 1 105 ? 7.585 -11.614 -0.677 1.00 94.19 105 ASN A N 1
ATOM 883 C CA . ASN A 1 105 ? 6.896 -12.842 -0.281 1.00 94.19 105 ASN A CA 1
ATOM 884 C C . ASN A 1 105 ? 6.252 -13.560 -1.477 1.00 94.19 105 ASN A C 1
ATOM 886 O O . ASN A 1 105 ? 6.316 -14.788 -1.565 1.00 94.19 105 ASN A O 1
ATOM 890 N N . LYS A 1 106 ? 5.660 -12.821 -2.428 1.00 93.81 106 LYS A N 1
ATOM 891 C CA . LYS A 1 106 ? 5.159 -13.403 -3.687 1.00 93.81 106 LYS A CA 1
ATOM 892 C C . LYS A 1 106 ? 6.289 -14.023 -4.505 1.00 93.81 106 LYS A C 1
ATOM 894 O O . LYS A 1 106 ? 6.106 -15.096 -5.078 1.00 93.81 106 LYS A O 1
ATOM 899 N N . LEU A 1 107 ? 7.447 -13.367 -4.584 1.00 95.44 107 LEU A N 1
ATOM 900 C CA . LEU A 1 107 ? 8.627 -13.920 -5.243 1.00 95.44 107 LEU A CA 1
ATOM 901 C C . LEU A 1 107 ? 9.077 -15.217 -4.571 1.00 95.44 107 LEU A C 1
ATOM 903 O O . LEU A 1 107 ? 9.187 -16.219 -5.268 1.00 95.44 107 LEU A O 1
ATOM 907 N N . LEU A 1 108 ? 9.275 -15.207 -3.249 1.00 95.38 108 LEU A N 1
ATOM 908 C CA . LEU A 1 108 ? 9.730 -16.372 -2.484 1.00 95.38 108 LEU A CA 1
ATOM 909 C C . LEU A 1 108 ? 8.832 -17.593 -2.721 1.00 95.38 108 LEU A C 1
ATOM 911 O O . LEU A 1 108 ? 9.339 -18.675 -3.000 1.00 95.38 108 LEU A O 1
ATOM 915 N N . LYS A 1 109 ? 7.507 -17.400 -2.734 1.00 96.19 109 LYS A N 1
ATOM 916 C CA . LYS A 1 109 ? 6.547 -18.462 -3.080 1.00 96.19 109 LYS A CA 1
ATOM 917 C C . LYS A 1 109 ? 6.706 -18.975 -4.514 1.00 96.19 109 LYS A C 1
ATOM 919 O O . LYS A 1 109 ? 6.628 -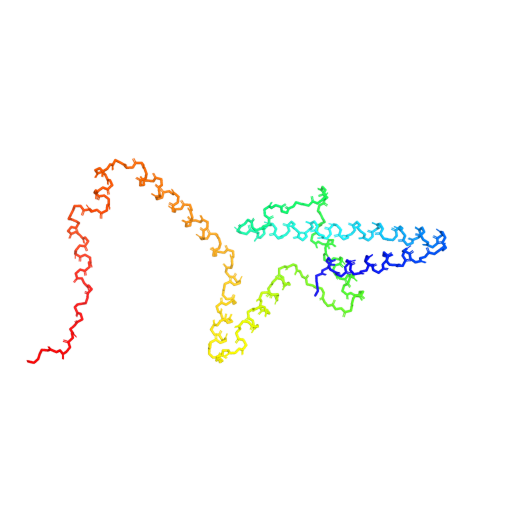20.172 -4.752 1.00 96.19 109 LYS A O 1
ATOM 924 N N . ARG A 1 110 ? 6.946 -18.091 -5.490 1.00 94.94 110 ARG A N 1
ATOM 925 C CA . ARG A 1 110 ? 7.143 -18.484 -6.902 1.00 94.94 110 ARG A CA 1
ATOM 926 C C . ARG A 1 110 ? 8.428 -19.279 -7.139 1.00 94.94 110 ARG A C 1
ATOM 928 O O . ARG A 1 110 ? 8.503 -20.004 -8.129 1.00 94.94 110 ARG A O 1
ATOM 935 N N . ILE A 1 111 ? 9.438 -19.116 -6.286 1.00 96.12 111 ILE A N 1
ATOM 936 C CA . ILE A 1 111 ? 10.764 -19.736 -6.450 1.00 96.12 111 ILE A CA 1
ATOM 937 C C . ILE A 1 111 ? 11.031 -20.879 -5.463 1.00 96.12 111 ILE A C 1
ATOM 939 O O . ILE A 1 111 ? 12.135 -21.412 -5.448 1.00 96.12 111 ILE A O 1
ATOM 943 N N . GLU A 1 112 ? 10.047 -21.270 -4.652 1.00 94.75 112 GLU A N 1
ATOM 944 C CA . GLU A 1 112 ? 10.207 -22.255 -3.574 1.00 94.75 112 GLU A CA 1
ATOM 945 C C . GLU A 1 112 ? 10.786 -23.596 -4.066 1.00 94.75 112 GLU A C 1
ATOM 947 O O . GLU A 1 112 ? 11.697 -24.136 -3.441 1.00 94.75 112 GLU A O 1
ATOM 952 N N . GLY A 1 113 ? 10.337 -24.074 -5.232 1.00 94.81 113 GLY A N 1
ATOM 953 C CA . GLY A 1 113 ? 10.789 -25.329 -5.852 1.00 94.81 113 GLY A CA 1
ATOM 954 C C . GLY A 1 113 ? 12.002 -25.225 -6.786 1.00 94.81 113 GLY A C 1
ATOM 955 O O . GLY A 1 113 ? 12.274 -26.176 -7.513 1.00 94.81 113 GLY A O 1
ATOM 956 N N . ARG A 1 114 ? 12.692 -24.079 -6.833 1.00 95.38 114 ARG A N 1
ATOM 957 C CA . ARG A 1 114 ? 13.867 -23.860 -7.700 1.00 95.38 114 ARG A CA 1
ATOM 958 C C . ARG A 1 114 ? 15.177 -24.265 -7.021 1.00 95.38 114 ARG A C 1
ATOM 960 O O . ARG A 1 114 ? 15.203 -24.455 -5.803 1.00 95.38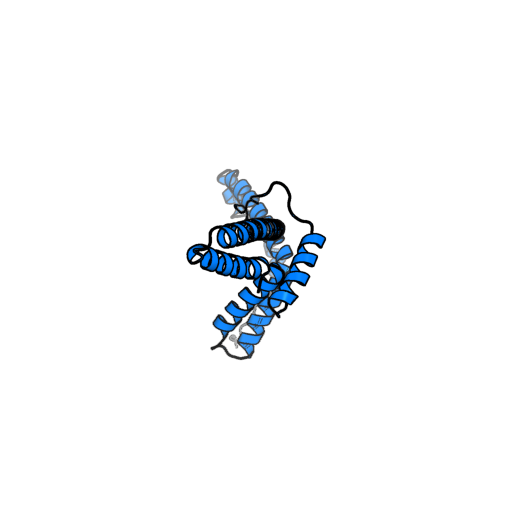 114 ARG A O 1
ATOM 967 N N . THR A 1 115 ? 16.270 -24.356 -7.782 1.00 97.25 115 THR A N 1
ATOM 968 C CA . THR A 1 115 ? 17.602 -24.571 -7.183 1.00 97.25 115 THR A CA 1
ATOM 969 C C . THR A 1 115 ? 18.056 -23.345 -6.388 1.00 97.25 115 THR A C 1
ATOM 971 O O . THR A 1 115 ? 17.556 -22.235 -6.589 1.00 97.25 115 THR A O 1
ATOM 974 N N . GLU A 1 116 ? 19.026 -23.510 -5.488 1.00 95.62 116 GLU A N 1
ATOM 975 C CA . GLU A 1 116 ? 19.548 -22.393 -4.691 1.00 95.62 116 GLU A CA 1
ATOM 976 C C . GLU A 1 116 ? 20.198 -21.306 -5.564 1.00 95.62 116 GLU A C 1
ATOM 978 O O . GLU A 1 116 ? 20.013 -20.112 -5.316 1.00 95.62 116 GLU A O 1
ATOM 983 N N . GLU A 1 117 ? 20.870 -21.679 -6.656 1.00 96.31 117 GLU A N 1
ATOM 984 C CA . GLU A 1 117 ? 21.440 -20.727 -7.616 1.00 96.31 117 GLU A CA 1
ATOM 985 C C . GLU A 1 117 ? 20.357 -19.935 -8.358 1.00 96.31 117 GLU A C 1
ATOM 987 O O . GLU A 1 117 ? 20.520 -18.747 -8.645 1.00 96.31 117 GLU A O 1
ATOM 992 N N . GLU A 1 118 ? 19.241 -20.573 -8.706 1.00 94.88 118 GLU A N 1
ATOM 993 C CA . GLU A 1 118 ? 18.098 -19.908 -9.337 1.00 94.88 118 GLU A CA 1
ATOM 994 C C . GLU A 1 118 ? 17.356 -18.996 -8.363 1.00 94.88 118 GLU A C 1
ATOM 996 O O . GLU A 1 118 ? 16.949 -17.890 -8.743 1.00 94.88 118 GLU A O 1
ATOM 1001 N N . LYS A 1 119 ? 17.201 -19.427 -7.105 1.00 95.69 119 LYS A N 1
ATOM 1002 C CA . LYS A 1 119 ? 16.619 -18.602 -6.044 1.00 95.69 119 LYS A CA 1
ATOM 1003 C C . LYS A 1 119 ? 17.457 -17.355 -5.822 1.00 95.69 119 LYS A C 1
ATOM 1005 O O . LYS A 1 119 ? 16.910 -16.255 -5.870 1.00 95.69 119 LYS A O 1
ATOM 1010 N N . LYS A 1 120 ? 18.775 -17.515 -5.671 1.00 96.19 120 LYS A N 1
ATOM 1011 C CA . LYS A 1 120 ? 19.711 -16.402 -5.497 1.00 96.19 120 LYS A CA 1
ATOM 1012 C C . LYS A 1 120 ? 19.618 -15.408 -6.653 1.00 96.19 120 LYS A C 1
ATOM 1014 O O . LYS A 1 120 ? 19.354 -14.237 -6.411 1.00 96.19 120 LYS A O 1
ATOM 1019 N N . ARG A 1 121 ? 19.704 -15.878 -7.904 1.00 96.38 121 ARG A N 1
ATOM 1020 C CA . ARG A 1 121 ? 19.553 -15.016 -9.093 1.00 96.38 121 ARG A CA 1
ATOM 1021 C C . ARG A 1 121 ? 18.223 -14.261 -9.113 1.00 96.38 121 ARG A C 1
ATOM 1023 O O . ARG A 1 121 ? 18.195 -13.081 -9.446 1.00 96.38 121 ARG A O 1
ATOM 1030 N N . SER A 1 122 ? 17.128 -14.928 -8.749 1.00 95.38 122 SER A N 1
ATOM 1031 C CA . SER A 1 122 ? 15.795 -14.313 -8.725 1.00 95.38 122 SER A CA 1
ATOM 1032 C C . SER A 1 122 ? 15.673 -13.243 -7.636 1.00 95.38 122 SER A C 1
ATOM 1034 O O . SER A 1 122 ? 15.057 -12.204 -7.868 1.00 95.38 122 SER A O 1
ATOM 1036 N N . ILE A 1 123 ? 16.263 -13.482 -6.461 1.00 96.12 123 ILE A N 1
ATOM 1037 C CA . ILE A 1 123 ? 16.298 -12.522 -5.353 1.00 96.12 123 ILE A CA 1
ATOM 1038 C C . ILE A 1 123 ? 17.176 -11.323 -5.719 1.00 96.12 123 ILE A C 1
ATOM 1040 O O . ILE A 1 123 ? 16.704 -10.197 -5.609 1.00 96.12 123 ILE A O 1
ATOM 1044 N N . ASP A 1 124 ? 18.392 -11.542 -6.222 1.00 96.12 124 ASP A N 1
ATOM 1045 C CA . ASP A 1 124 ? 19.312 -10.463 -6.610 1.00 96.12 124 ASP A CA 1
ATOM 1046 C C . ASP A 1 124 ? 18.678 -9.549 -7.672 1.00 96.12 124 ASP A C 1
ATOM 1048 O O . ASP A 1 124 ? 18.705 -8.323 -7.558 1.00 96.12 124 ASP A O 1
ATOM 1052 N N . MET A 1 125 ? 18.023 -10.147 -8.672 1.00 94.94 125 MET A N 1
ATOM 1053 C CA . MET A 1 125 ? 17.287 -9.417 -9.704 1.00 94.94 125 MET A CA 1
ATOM 1054 C C . MET A 1 125 ? 16.112 -8.621 -9.119 1.00 94.94 125 MET A C 1
ATOM 1056 O O . MET A 1 125 ? 15.882 -7.479 -9.514 1.00 94.94 125 MET A O 1
ATOM 1060 N N . PHE A 1 126 ? 15.378 -9.191 -8.162 1.00 95.06 126 PHE A N 1
ATOM 1061 C CA . PHE A 1 126 ? 14.302 -8.482 -7.472 1.00 95.06 126 PHE A CA 1
ATOM 1062 C C . PHE A 1 126 ? 14.816 -7.288 -6.665 1.00 95.06 126 PHE A C 1
ATOM 1064 O O . PHE A 1 126 ? 14.254 -6.203 -6.793 1.00 95.06 126 PHE A O 1
ATOM 1071 N N . GLU A 1 127 ? 15.883 -7.449 -5.879 1.00 95.75 127 GLU A N 1
ATOM 1072 C CA . GLU A 1 127 ? 16.464 -6.349 -5.098 1.00 95.75 127 GLU A CA 1
ATOM 1073 C C . GLU A 1 127 ? 16.980 -5.235 -6.024 1.00 95.75 127 GLU A C 1
ATOM 1075 O O . GLU A 1 127 ? 16.741 -4.052 -5.764 1.00 95.75 127 GLU A O 1
ATOM 1080 N N . TYR A 1 128 ? 17.610 -5.593 -7.149 1.00 93.62 128 TYR A N 1
ATOM 1081 C CA . TYR A 1 128 ? 18.026 -4.636 -8.177 1.00 93.62 128 TYR A CA 1
ATOM 1082 C C . TYR A 1 128 ? 16.834 -3.869 -8.767 1.00 93.62 128 TYR A C 1
ATOM 1084 O O . TYR A 1 128 ? 16.820 -2.638 -8.758 1.00 93.62 128 TYR A O 1
ATOM 1092 N N . HIS A 1 129 ? 15.796 -4.571 -9.230 1.00 89.06 129 HIS A N 1
ATOM 1093 C CA . HIS A 1 129 ? 14.609 -3.919 -9.786 1.00 89.06 129 HIS A CA 1
ATOM 1094 C C . HIS A 1 129 ? 13.873 -3.070 -8.756 1.00 89.06 129 HIS A C 1
ATOM 1096 O O . HIS A 1 129 ? 13.374 -2.002 -9.100 1.00 89.06 129 HIS A O 1
ATOM 1102 N N . TRP A 1 130 ? 13.809 -3.514 -7.502 1.00 89.38 130 TRP A N 1
ATOM 1103 C CA . TRP A 1 130 ? 13.165 -2.755 -6.441 1.00 89.38 130 TRP A CA 1
ATOM 1104 C C . TRP A 1 130 ? 13.915 -1.454 -6.155 1.00 89.38 130 TRP A C 1
ATOM 1106 O O . TRP A 1 130 ? 13.300 -0.388 -6.093 1.00 89.38 130 TRP A O 1
ATOM 1116 N N . THR A 1 131 ? 15.239 -1.519 -6.010 1.00 89.62 131 THR A N 1
ATOM 1117 C CA . THR A 1 131 ? 16.087 -0.347 -5.738 1.00 89.62 131 THR A CA 1
ATOM 1118 C C . THR A 1 131 ? 16.059 0.670 -6.879 1.00 89.62 131 THR A C 1
ATOM 1120 O O . THR A 1 131 ? 15.905 1.858 -6.609 1.00 89.62 131 THR A O 1
ATOM 1123 N N . HIS A 1 132 ? 16.066 0.214 -8.134 1.00 87.56 132 HIS A N 1
ATOM 1124 C CA . HIS A 1 132 ? 16.098 1.073 -9.328 1.00 87.56 132 HIS A CA 1
ATOM 1125 C C . HIS A 1 132 ? 14.708 1.314 -9.943 1.00 87.56 132 HIS A C 1
ATOM 1127 O O . HIS A 1 132 ? 14.589 1.819 -11.057 1.00 87.56 132 HIS A O 1
ATOM 1133 N N . ARG A 1 133 ? 13.620 0.968 -9.237 1.00 84.62 133 ARG A N 1
ATOM 1134 C CA . ARG A 1 133 ? 12.248 1.002 -9.783 1.00 84.62 133 ARG A CA 1
ATOM 1135 C C . ARG A 1 133 ? 11.841 2.357 -10.368 1.00 84.62 133 ARG A C 1
ATOM 1137 O O . ARG A 1 133 ? 11.092 2.391 -11.338 1.00 84.62 133 ARG A O 1
ATOM 1144 N N . LYS A 1 134 ? 12.326 3.457 -9.778 1.00 80.06 134 LYS A N 1
ATOM 1145 C CA . LYS A 1 134 ? 12.038 4.827 -10.233 1.00 80.06 134 LYS A CA 1
ATOM 1146 C C . LYS A 1 134 ? 12.731 5.125 -11.561 1.00 80.06 134 LYS A C 1
ATOM 1148 O O . LYS A 1 134 ? 12.051 5.475 -12.517 1.00 80.06 134 LYS A O 1
ATOM 1153 N N . GLU A 1 135 ? 14.036 4.879 -11.628 1.00 83.56 135 GLU A N 1
ATOM 1154 C CA . GLU A 1 135 ? 14.860 5.063 -12.830 1.00 83.56 135 GLU A CA 1
ATOM 1155 C C . GLU A 1 135 ? 14.351 4.204 -13.994 1.00 83.56 135 GLU A C 1
ATOM 1157 O O . GLU A 1 135 ? 14.076 4.717 -15.074 1.00 83.56 135 GLU A O 1
ATOM 1162 N N . ILE A 1 136 ? 14.095 2.914 -13.745 1.00 81.38 136 ILE A N 1
ATOM 1163 C CA . ILE A 1 136 ? 13.567 1.981 -14.754 1.00 81.38 136 ILE A CA 1
ATOM 1164 C C . ILE A 1 136 ? 12.254 2.491 -15.351 1.00 81.38 136 ILE A C 1
ATOM 1166 O O . ILE A 1 136 ? 11.983 2.312 -16.538 1.00 81.38 136 ILE A O 1
ATOM 1170 N N . ALA A 1 137 ? 11.396 3.079 -14.525 1.00 78.56 137 ALA A N 1
ATOM 1171 C CA . ALA A 1 137 ? 10.084 3.502 -14.969 1.00 78.56 137 ALA A CA 1
ATOM 1172 C C . ALA A 1 137 ? 10.107 4.895 -15.637 1.00 78.56 137 ALA A C 1
ATOM 1174 O O . ALA A 1 137 ? 9.304 5.142 -16.538 1.00 78.56 137 ALA A O 1
ATOM 1175 N N . GLU A 1 138 ? 11.064 5.763 -15.299 1.00 81.06 138 GLU A N 1
ATOM 1176 C CA . GLU A 1 138 ? 11.395 6.959 -16.092 1.00 81.06 138 GLU A CA 1
ATOM 1177 C C . GLU A 1 138 ? 11.952 6.584 -17.471 1.00 81.06 138 GLU A C 1
ATOM 1179 O O . GLU A 1 138 ? 11.462 7.083 -18.488 1.00 81.06 138 GLU A O 1
ATOM 1184 N N . ASP A 1 139 ? 12.892 5.640 -17.525 1.00 81.88 139 ASP A N 1
ATOM 1185 C CA . ASP A 1 139 ? 13.449 5.126 -18.777 1.00 81.88 139 ASP A CA 1
ATOM 1186 C C . ASP A 1 139 ? 12.365 4.505 -19.666 1.00 81.88 139 ASP A C 1
ATOM 1188 O O . ASP A 1 139 ? 12.337 4.754 -20.869 1.00 81.88 139 ASP A O 1
ATOM 1192 N N . ARG A 1 140 ? 11.413 3.759 -19.090 1.00 79.75 140 ARG A N 1
ATOM 1193 C CA . ARG A 1 140 ? 10.262 3.225 -19.840 1.00 79.75 140 ARG A CA 1
ATOM 1194 C C . ARG A 1 140 ? 9.398 4.321 -20.455 1.00 79.75 140 ARG A C 1
ATOM 1196 O O . ARG A 1 140 ? 9.005 4.180 -21.608 1.00 79.75 140 ARG A O 1
ATOM 1203 N N . LYS A 1 141 ? 9.114 5.403 -19.722 1.00 79.00 141 LYS A N 1
ATOM 1204 C CA . LYS A 1 141 ? 8.358 6.546 -20.268 1.00 79.00 141 LYS A CA 1
ATOM 1205 C C . LYS A 1 141 ? 9.110 7.224 -21.403 1.00 79.00 141 LYS A C 1
ATOM 1207 O O . LYS A 1 141 ? 8.494 7.583 -22.403 1.00 79.00 141 LYS A O 1
ATOM 1212 N N . ARG A 1 142 ? 10.430 7.378 -21.258 1.00 80.38 142 ARG A N 1
ATOM 1213 C CA . ARG A 1 142 ? 11.285 7.921 -22.316 1.00 80.38 142 ARG A CA 1
ATOM 1214 C C . ARG A 1 142 ? 11.236 7.035 -23.560 1.00 80.38 142 ARG A C 1
ATOM 1216 O O . ARG A 1 142 ? 10.930 7.541 -24.629 1.00 80.38 142 ARG A O 1
ATOM 1223 N N . LEU A 1 143 ? 11.419 5.724 -23.405 1.00 82.75 143 LEU A N 1
ATOM 1224 C CA . LEU A 1 143 ? 11.334 4.759 -24.507 1.00 82.75 143 LEU A CA 1
ATOM 1225 C C . LEU A 1 143 ? 9.952 4.750 -25.178 1.00 82.75 143 LEU A C 1
ATOM 1227 O O . LEU A 1 143 ? 9.860 4.655 -26.397 1.00 82.75 143 LEU A O 1
ATOM 1231 N N . GLU A 1 144 ? 8.866 4.868 -24.409 1.00 79.88 144 GLU A N 1
ATOM 1232 C CA . GLU A 1 144 ? 7.513 4.966 -24.967 1.00 79.88 144 GLU A CA 1
ATOM 1233 C C . GLU A 1 144 ? 7.340 6.243 -25.803 1.00 79.88 144 GLU A C 1
ATOM 1235 O O . GLU A 1 144 ? 6.726 6.213 -26.871 1.00 79.88 144 GLU A O 1
ATOM 1240 N N . GLN A 1 145 ? 7.891 7.363 -25.335 1.00 80.44 145 GLN A N 1
ATOM 1241 C CA . GLN A 1 145 ? 7.868 8.629 -26.059 1.00 80.44 145 GLN A CA 1
ATOM 1242 C C . GLN A 1 145 ? 8.716 8.566 -27.336 1.00 80.44 145 GLN A C 1
ATOM 1244 O O . GLN A 1 145 ? 8.221 8.919 -28.405 1.00 80.44 145 GLN A O 1
ATOM 1249 N N . GLU A 1 146 ? 9.940 8.046 -27.249 1.00 84.75 146 GLU A N 1
ATOM 1250 C CA . GLU A 1 146 ? 10.823 7.819 -28.400 1.00 84.75 146 GLU A CA 1
ATOM 1251 C C . GLU A 1 146 ? 10.154 6.903 -29.432 1.00 84.75 146 GLU A C 1
ATOM 1253 O O . GLU A 1 146 ? 10.180 7.181 -30.628 1.00 84.75 146 GLU A O 1
ATOM 1258 N N . HIS A 1 147 ? 9.468 5.848 -28.984 1.00 83.69 147 HIS A N 1
ATOM 1259 C CA . HIS A 1 147 ? 8.719 4.967 -29.874 1.00 83.69 147 HIS A CA 1
ATOM 1260 C C . HIS A 1 147 ? 7.542 5.685 -30.551 1.00 83.69 147 HIS A C 1
ATOM 1262 O O . HIS A 1 147 ? 7.329 5.513 -31.750 1.00 83.69 147 HIS A O 1
ATOM 1268 N N . LYS A 1 148 ? 6.790 6.525 -29.826 1.00 85.69 148 LYS A N 1
ATOM 1269 C CA . LYS A 1 148 ? 5.716 7.348 -30.415 1.00 85.69 148 LYS A CA 1
ATOM 1270 C C . LYS A 1 148 ? 6.256 8.312 -31.467 1.00 85.69 148 LYS A C 1
ATOM 1272 O O . LYS A 1 148 ? 5.626 8.490 -32.509 1.00 85.69 148 LYS A O 1
ATOM 1277 N N . GLU A 1 149 ? 7.404 8.925 -31.207 1.00 85.81 149 GLU A N 1
ATOM 1278 C CA . GLU A 1 149 ? 8.079 9.819 -32.149 1.00 85.81 149 GLU A CA 1
ATOM 1279 C C . GLU A 1 149 ? 8.572 9.060 -33.381 1.00 85.81 149 GLU A C 1
ATOM 1281 O O . GLU A 1 149 ? 8.305 9.498 -34.500 1.00 85.81 149 GLU A O 1
ATOM 1286 N N . TYR A 1 150 ? 9.176 7.886 -33.188 1.00 80.44 150 TYR A N 1
ATOM 1287 C CA . TYR A 1 150 ? 9.583 6.987 -34.265 1.00 80.44 150 TYR A CA 1
ATOM 1288 C C . TYR A 1 150 ? 8.394 6.585 -35.149 1.00 80.44 150 TYR A C 1
ATOM 1290 O O . TYR A 1 150 ? 8.436 6.764 -36.362 1.00 80.44 150 TYR A O 1
ATOM 1298 N N . VAL A 1 151 ? 7.287 6.123 -34.560 1.00 84.25 151 VAL A N 1
ATOM 1299 C CA . VAL A 1 151 ? 6.076 5.744 -35.311 1.00 84.25 151 VAL A CA 1
ATOM 1300 C C . VAL A 1 151 ? 5.476 6.943 -36.047 1.00 84.25 151 VAL A C 1
ATOM 1302 O O . VAL A 1 151 ? 5.047 6.817 -37.191 1.00 84.25 151 VAL A O 1
ATOM 1305 N N . LYS A 1 152 ? 5.459 8.127 -35.425 1.00 86.31 152 LYS A N 1
ATOM 1306 C CA . LYS A 1 152 ? 4.983 9.355 -36.074 1.00 86.31 152 LYS A CA 1
ATOM 1307 C C . LYS A 1 152 ? 5.863 9.745 -37.261 1.00 86.31 152 LYS A C 1
ATOM 1309 O O . LYS A 1 152 ? 5.329 10.172 -38.278 1.00 86.31 152 LYS A O 1
ATOM 1314 N N . MET A 1 153 ? 7.180 9.613 -37.126 1.00 89.12 153 MET A N 1
ATOM 1315 C CA . MET A 1 153 ? 8.131 9.859 -38.206 1.00 89.12 153 MET A CA 1
ATOM 1316 C C . MET A 1 153 ? 7.838 8.930 -39.389 1.00 89.12 153 MET A C 1
ATOM 1318 O O . MET A 1 153 ? 7.621 9.427 -40.487 1.00 89.12 153 MET A O 1
ATOM 1322 N N . ILE A 1 154 ? 7.724 7.621 -39.140 1.00 86.25 154 ILE A N 1
ATOM 1323 C CA . ILE A 1 154 ? 7.380 6.612 -40.155 1.00 86.25 154 ILE A CA 1
ATOM 1324 C C . ILE A 1 154 ? 6.043 6.924 -40.842 1.00 86.25 154 ILE A C 1
ATOM 1326 O O . ILE A 1 154 ? 5.965 6.928 -42.064 1.00 86.25 154 ILE A O 1
ATOM 1330 N N . ASN A 1 155 ? 4.997 7.252 -40.081 1.00 85.38 155 ASN A N 1
ATOM 1331 C CA . ASN A 1 155 ? 3.670 7.546 -40.638 1.00 85.38 155 ASN A CA 1
ATOM 1332 C C . ASN A 1 155 ? 3.612 8.833 -41.477 1.00 85.38 155 ASN A C 1
ATOM 1334 O O . ASN A 1 155 ? 2.665 9.015 -42.239 1.00 85.38 155 ASN A O 1
ATOM 1338 N N . ASN A 1 156 ? 4.574 9.739 -41.300 1.00 89.81 156 ASN A N 1
ATOM 1339 C CA . ASN A 1 156 ? 4.660 10.981 -42.063 1.00 89.81 156 ASN A CA 1
ATOM 1340 C C . ASN A 1 156 ? 5.531 10.848 -43.321 1.00 89.81 156 ASN A C 1
ATOM 1342 O O . ASN A 1 156 ? 5.593 11.805 -44.090 1.00 89.81 156 ASN A O 1
ATOM 1346 N N . MET A 1 157 ? 6.207 9.712 -43.517 1.00 86.50 157 MET A N 1
ATOM 1347 C CA . MET A 1 157 ? 6.989 9.449 -44.723 1.00 86.50 157 MET A CA 1
ATOM 1348 C C . MET A 1 157 ? 6.073 9.139 -45.908 1.00 86.50 157 MET A C 1
ATOM 1350 O O . MET A 1 157 ? 5.039 8.478 -45.776 1.00 86.50 157 MET A O 1
ATOM 1354 N N . THR A 1 158 ? 6.482 9.589 -47.087 1.00 89.12 158 THR A N 1
ATOM 1355 C CA . THR A 1 158 ? 5.969 9.082 -48.364 1.00 89.12 158 THR A CA 1
ATOM 1356 C C . THR A 1 158 ? 6.402 7.625 -48.581 1.00 89.12 158 THR A C 1
ATOM 1358 O O . THR A 1 158 ? 7.371 7.178 -47.961 1.00 89.12 158 THR A O 1
ATOM 1361 N N . PRO A 1 159 ? 5.719 6.857 -49.451 1.00 85.38 159 PRO A N 1
ATOM 1362 C CA . PRO A 1 159 ? 6.138 5.496 -49.789 1.00 85.38 159 PRO A CA 1
ATOM 1363 C C . PRO A 1 159 ? 7.608 5.404 -50.224 1.00 85.38 159 PRO A C 1
ATOM 1365 O O . PRO A 1 159 ? 8.314 4.505 -49.778 1.00 85.38 159 PRO A O 1
ATOM 1368 N N . GLU A 1 160 ? 8.089 6.367 -51.013 1.00 82.38 160 GLU A N 1
ATOM 1369 C CA . GLU A 1 160 ? 9.470 6.419 -51.503 1.00 82.38 160 GLU A CA 1
ATOM 1370 C C . GLU A 1 160 ? 10.483 6.748 -50.387 1.00 82.38 160 GLU A C 1
ATOM 1372 O O . GLU A 1 160 ? 11.585 6.202 -50.360 1.00 82.38 160 GLU A O 1
ATOM 1377 N N . GLU A 1 161 ? 10.133 7.626 -49.439 1.00 78.69 161 GLU A N 1
ATOM 1378 C CA . GLU A 1 161 ? 10.965 7.911 -48.256 1.00 78.69 161 GLU A CA 1
ATOM 1379 C C . GLU A 1 161 ? 11.019 6.720 -47.295 1.00 78.69 161 GLU A C 1
ATOM 1381 O O . GLU A 1 161 ? 12.063 6.451 -46.702 1.00 78.69 161 GLU A O 1
ATOM 1386 N N . LEU A 1 162 ? 9.906 5.999 -47.157 1.00 80.38 162 LEU A N 1
ATOM 1387 C CA . LEU A 1 162 ? 9.809 4.807 -46.327 1.00 80.38 162 LEU A CA 1
ATOM 1388 C C . LEU A 1 162 ? 10.650 3.656 -46.895 1.00 80.38 162 LEU A C 1
ATOM 1390 O O . LEU A 1 162 ? 11.361 2.989 -46.144 1.00 80.38 162 LEU A O 1
ATOM 1394 N N . GLU A 1 163 ? 10.599 3.453 -48.214 1.00 77.31 163 GLU A N 1
ATOM 1395 C CA . GLU A 1 163 ? 11.429 2.484 -48.937 1.00 77.31 163 GLU A CA 1
ATOM 1396 C C . GLU A 1 163 ? 12.918 2.784 -48.715 1.00 77.31 163 GLU A C 1
ATOM 1398 O O . GLU A 1 163 ? 13.647 1.915 -48.247 1.00 77.31 163 GLU A O 1
ATOM 1403 N N . LYS A 1 164 ? 13.346 4.045 -48.870 1.00 77.75 164 LYS A N 1
ATOM 1404 C CA . LYS A 1 164 ? 14.728 4.478 -48.576 1.00 77.75 164 LYS A CA 1
ATOM 1405 C C . LYS A 1 164 ? 15.124 4.378 -47.104 1.00 77.75 164 LYS A C 1
ATOM 1407 O O . LYS A 1 164 ? 16.304 4.254 -46.792 1.00 77.75 164 LYS A O 1
ATOM 1412 N N . PHE A 1 165 ? 14.171 4.485 -46.183 1.00 74.38 165 PHE A N 1
ATOM 1413 C CA . PHE A 1 165 ? 14.440 4.363 -44.753 1.00 74.38 165 PHE A CA 1
ATOM 1414 C C . PHE A 1 165 ? 14.702 2.907 -44.336 1.00 74.38 165 PHE A C 1
ATOM 1416 O O . PHE A 1 165 ? 15.577 2.656 -43.504 1.00 74.38 165 PHE A O 1
ATOM 1423 N N . TYR A 1 166 ? 13.962 1.946 -44.901 1.00 75.81 166 TYR A N 1
ATOM 1424 C CA . TYR A 1 166 ? 14.157 0.513 -44.636 1.00 75.81 166 TYR A CA 1
ATOM 1425 C C . TYR A 1 166 ? 15.269 -0.110 -45.478 1.00 75.81 166 TYR A C 1
ATOM 1427 O O . TYR A 1 166 ? 15.988 -0.986 -44.993 1.00 75.81 166 TYR A O 1
ATOM 1435 N N . GLU A 1 167 ? 15.432 0.376 -46.702 1.00 72.00 167 GLU A N 1
ATOM 1436 C CA . GLU A 1 167 ? 16.480 0.001 -47.640 1.00 72.00 167 GLU A CA 1
ATOM 1437 C C . GLU A 1 167 ? 17.333 1.242 -47.930 1.00 72.00 167 GLU A C 1
ATOM 1439 O O . GLU A 1 167 ? 17.207 1.847 -48.995 1.00 72.00 167 GLU A O 1
ATOM 1444 N N . PRO A 1 168 ? 18.182 1.679 -46.975 1.00 60.38 168 PRO A N 1
ATOM 1445 C CA . PRO A 1 168 ? 19.113 2.762 -47.246 1.00 60.38 168 PRO A CA 1
ATOM 1446 C C . PRO A 1 168 ? 19.988 2.338 -48.425 1.00 60.38 168 PRO A C 1
ATOM 1448 O O . PRO A 1 168 ? 20.759 1.384 -48.301 1.00 60.38 168 PRO A O 1
ATOM 1451 N N . GLU A 1 169 ? 19.809 3.011 -49.568 1.00 56.47 169 GLU A N 1
ATOM 1452 C CA . GLU A 1 169 ? 20.581 2.812 -50.798 1.00 56.47 169 GLU A CA 1
ATOM 1453 C C . GLU A 1 169 ? 22.069 2.726 -50.429 1.00 56.47 169 GLU A C 1
ATOM 1455 O O . GLU A 1 169 ? 22.652 3.712 -49.986 1.00 56.47 169 GLU A O 1
ATOM 1460 N N . GLU A 1 170 ? 22.636 1.518 -50.531 1.00 59.22 170 GLU A N 1
ATOM 1461 C CA . GLU A 1 170 ? 24.050 1.176 -50.334 1.00 59.22 170 GLU A CA 1
ATOM 1462 C C . GLU A 1 170 ? 24.830 2.118 -49.400 1.00 59.22 170 GLU A C 1
ATOM 1464 O O . GLU A 1 170 ? 25.682 2.905 -49.824 1.00 59.22 170 GLU A O 1
ATOM 1469 N N . ASP A 1 171 ? 24.593 1.998 -48.091 1.00 52.22 171 ASP A N 1
ATOM 1470 C CA . ASP A 1 171 ? 25.465 2.611 -47.090 1.00 52.22 171 ASP A CA 1
ATOM 1471 C C . ASP A 1 171 ? 26.825 1.883 -47.067 1.00 52.22 171 ASP A C 1
ATOM 1473 O O . ASP A 1 171 ? 27.105 0.991 -46.257 1.00 52.22 171 ASP A O 1
ATOM 1477 N N . THR A 1 172 ? 27.684 2.254 -48.017 1.00 55.00 172 THR A N 1
ATOM 1478 C CA . THR A 1 172 ? 29.068 1.776 -48.138 1.00 55.00 172 THR A CA 1
ATOM 1479 C C . THR A 1 172 ? 29.909 2.053 -46.882 1.00 55.00 172 THR A C 1
ATOM 1481 O O . THR A 1 172 ? 30.965 1.433 -46.709 1.00 55.00 172 THR A O 1
ATOM 1484 N N . GLU A 1 173 ? 29.466 2.928 -45.969 1.00 52.12 173 GLU A N 1
ATOM 1485 C CA . GLU A 1 173 ? 30.100 3.122 -44.661 1.00 52.12 173 GLU A CA 1
ATOM 1486 C C . GLU A 1 173 ? 29.641 2.094 -43.622 1.00 52.12 173 GLU A C 1
ATOM 1488 O O . GLU A 1 173 ? 30.468 1.609 -42.839 1.00 52.12 173 GLU A O 1
ATOM 1493 N N . ARG A 1 174 ? 28.375 1.662 -43.656 1.00 48.16 174 ARG A N 1
ATOM 1494 C CA . ARG A 1 174 ? 27.871 0.579 -42.795 1.00 48.16 174 ARG A CA 1
ATOM 1495 C C . ARG A 1 174 ? 28.583 -0.745 -43.078 1.00 48.16 174 ARG A C 1
ATOM 1497 O O . ARG A 1 174 ? 28.991 -1.428 -42.138 1.00 48.16 174 ARG A O 1
ATOM 1504 N N . GLU A 1 175 ? 28.847 -1.075 -44.345 1.00 49.69 175 GLU A N 1
ATOM 1505 C CA . GLU A 1 175 ? 29.701 -2.225 -44.696 1.00 49.69 175 GLU A CA 1
ATOM 1506 C C . GLU A 1 175 ? 31.130 -2.102 -44.138 1.00 49.69 175 GLU A C 1
ATOM 1508 O O . GLU A 1 175 ? 31.724 -3.100 -43.721 1.00 49.69 175 GLU A O 1
ATOM 1513 N N . LYS A 1 176 ? 31.705 -0.892 -44.117 1.00 52.34 176 LYS A N 1
ATOM 1514 C CA . LYS A 1 176 ? 33.058 -0.658 -43.585 1.00 52.34 176 LYS A CA 1
ATOM 1515 C C . LYS A 1 176 ? 33.122 -0.793 -42.065 1.00 52.34 176 LYS A C 1
ATOM 1517 O O . LYS A 1 176 ? 34.115 -1.321 -41.570 1.00 52.34 176 LYS A O 1
ATOM 1522 N N . MET A 1 177 ? 32.086 -0.380 -41.328 1.00 44.75 177 MET A N 1
ATOM 1523 C CA . MET A 1 177 ? 32.041 -0.564 -39.870 1.00 44.75 177 MET A CA 1
ATOM 1524 C C . MET A 1 177 ? 31.957 -2.047 -39.476 1.00 44.75 177 MET A C 1
ATOM 1526 O O . MET A 1 177 ? 32.686 -2.489 -38.586 1.00 44.75 177 MET A O 1
ATOM 1530 N N . TYR A 1 178 ? 31.132 -2.843 -40.165 1.00 47.09 178 TYR A N 1
ATOM 1531 C CA . TYR A 1 178 ? 30.904 -4.249 -39.802 1.00 47.09 178 TYR A CA 1
ATOM 1532 C C . TYR A 1 178 ? 31.878 -5.256 -40.436 1.00 47.09 178 TYR A C 1
ATOM 1534 O O . TYR A 1 178 ? 31.961 -6.386 -39.958 1.00 47.09 178 TYR A O 1
ATOM 1542 N N . LYS A 1 179 ? 32.709 -4.861 -41.414 1.00 45.72 179 LYS A N 1
ATOM 1543 C CA . LYS A 1 179 ? 33.814 -5.698 -41.939 1.00 45.72 179 LYS A CA 1
ATOM 1544 C C . LYS A 1 179 ? 34.883 -6.070 -40.899 1.00 45.72 179 LYS A C 1
ATOM 1546 O O . LYS A 1 179 ? 35.732 -6.910 -41.179 1.00 45.72 179 LYS A O 1
ATOM 1551 N N . SER A 1 180 ? 34.844 -5.476 -39.705 1.00 43.75 180 SER A N 1
ATOM 1552 C CA . SER A 1 180 ? 35.727 -5.826 -38.585 1.00 43.75 180 SER A CA 1
ATOM 1553 C C . SER A 1 180 ? 35.157 -6.889 -37.631 1.00 43.75 180 SER A C 1
ATOM 1555 O O . SER A 1 180 ? 35.857 -7.315 -36.711 1.00 43.75 180 SER A O 1
ATOM 1557 N N . VAL A 1 181 ? 33.930 -7.380 -37.854 1.00 44.53 181 VAL A N 1
ATOM 1558 C CA . VAL A 1 181 ? 33.355 -8.465 -37.048 1.00 44.53 181 VAL A CA 1
ATOM 1559 C C . VAL A 1 181 ? 33.787 -9.813 -37.628 1.00 44.53 181 VAL A C 1
ATOM 1561 O O . VAL A 1 181 ? 33.216 -10.328 -38.581 1.00 44.53 181 VAL A O 1
ATOM 1564 N N . SER A 1 182 ? 34.875 -10.319 -37.051 1.00 44.91 182 SER A N 1
ATOM 1565 C CA . SER A 1 182 ? 35.375 -11.698 -37.018 1.00 44.91 182 SER A CA 1
ATOM 1566 C C . SER A 1 182 ? 34.671 -12.716 -37.930 1.00 44.91 182 SER A C 1
ATOM 1568 O O . SER A 1 182 ? 33.608 -13.237 -37.599 1.00 44.91 182 SER A O 1
ATOM 1570 N N . VAL A 1 183 ? 35.352 -13.129 -39.003 1.00 47.69 183 VAL A N 1
ATOM 1571 C CA . VAL A 1 183 ? 35.119 -14.451 -39.602 1.00 47.69 183 VAL A CA 1
ATOM 1572 C C . VAL A 1 183 ? 35.416 -15.489 -38.518 1.00 47.69 183 VAL A C 1
ATOM 1574 O O . VAL A 1 183 ? 36.574 -15.690 -38.145 1.00 47.69 183 VAL A O 1
ATOM 1577 N N . VAL A 1 184 ? 34.379 -16.130 -37.978 1.00 45.69 184 VAL A N 1
ATOM 1578 C CA . VAL A 1 184 ? 34.547 -17.340 -37.169 1.00 45.69 184 VAL A CA 1
ATOM 1579 C C . VAL A 1 184 ? 35.001 -18.429 -38.132 1.00 45.69 184 VAL A C 1
ATOM 1581 O O . VAL A 1 184 ? 34.199 -18.969 -38.888 1.00 45.69 184 VAL A O 1
ATOM 1584 N N . LYS A 1 185 ? 36.305 -18.717 -38.148 1.00 46.28 185 LYS A N 1
ATOM 1585 C CA . LYS A 1 185 ? 36.822 -19.914 -38.811 1.00 46.28 185 LYS A CA 1
ATOM 1586 C C . LYS A 1 185 ? 36.298 -21.126 -38.048 1.00 46.28 185 LYS A C 1
ATOM 1588 O O . LYS A 1 185 ? 36.705 -21.362 -36.912 1.00 46.28 185 LYS A O 1
ATOM 1593 N N . THR A 1 186 ? 35.381 -21.868 -38.648 1.00 46.03 186 THR A N 1
ATOM 1594 C CA . THR A 1 186 ? 35.096 -23.241 -38.233 1.00 46.03 186 THR A CA 1
ATOM 1595 C C . THR A 1 186 ? 36.257 -24.117 -38.697 1.00 46.03 186 THR A C 1
ATOM 1597 O O . THR A 1 186 ? 36.674 -24.021 -39.848 1.00 46.03 186 THR A O 1
ATOM 1600 N N . ASN A 1 187 ? 36.821 -24.912 -37.785 1.00 52.12 187 ASN A N 1
ATOM 1601 C CA . ASN A 1 187 ? 37.980 -25.785 -38.015 1.00 52.12 187 ASN A CA 1
ATOM 1602 C C . ASN A 1 187 ? 37.629 -27.027 -38.857 1.00 52.12 187 ASN A C 1
ATOM 1604 O O . ASN A 1 187 ? 37.935 -28.136 -38.441 1.00 52.12 187 ASN A O 1
ATOM 1608 N N . ASP A 1 188 ? 37.000 -26.854 -40.015 1.00 51.78 188 ASP A N 1
ATOM 1609 C CA . ASP A 1 188 ? 36.669 -27.966 -40.911 1.00 51.78 188 ASP A CA 1
ATOM 1610 C C . ASP A 1 188 ? 37.111 -27.663 -42.348 1.00 51.78 188 ASP A C 1
ATOM 1612 O O . ASP A 1 188 ? 36.302 -27.727 -43.262 1.00 51.78 188 ASP A O 1
ATOM 1616 N N . GLU A 1 189 ? 38.387 -27.321 -42.554 1.00 44.06 189 GLU A N 1
ATOM 1617 C CA . GLU A 1 189 ? 39.051 -27.438 -43.865 1.00 44.06 189 GLU A CA 1
ATOM 1618 C C . GLU A 1 189 ? 40.535 -27.806 -43.647 1.00 44.06 189 GLU A C 1
ATOM 1620 O O . GLU A 1 189 ? 41.385 -26.932 -43.458 1.00 44.06 189 GLU A O 1
ATOM 1625 N N . GLU A 1 190 ? 40.817 -29.116 -43.608 1.00 39.66 190 GLU A N 1
ATOM 1626 C CA . GLU A 1 190 ? 42.110 -29.708 -44.012 1.00 39.66 190 GLU A CA 1
ATOM 1627 C C . GLU A 1 190 ? 42.069 -30.052 -45.506 1.00 39.66 190 GLU A C 1
ATOM 1629 O O . GLU A 1 190 ? 41.026 -30.583 -45.958 1.00 39.66 190 GLU A O 1
#

pLDDT: mean 84.1, std 15.13, range [39.66, 97.62]

Foldseek 3Di:
DALLVLLVVVLVVLVVCLVPDPDPVVNVVSVVVSVVSVVVSLLSVQQLLVVCVVLVLPCPSVVPHRPDPDHDDPVVNVVSQVVSCVVVVHRHDRNLRVVLVVVVVVQCVVCVPPDPVVSVVSVVVSVVCSVCVSVVSVVVVVVVVVVVVVVVVLVPDDPVRNCCVVVVPDPVVVCVVCVPPDDPDDPPDD

Sequence (190 aa):
MRLKDAIFKELDSLSDQLLVETDKKKKKELYKEYKKLRKIHRAVLDKDWTNLKKNDINGAYSDLQPHSKKIISDKEYAELMEKWSKIVGEKLLYPEEQEYLDEKNKLLKRIEGRTEEEKKRSIDMFEYHWTHRKEIAEDRKRLEQEHKEYVKMINNMTPEELEKFYEPEEDTEREKMYKSVSVVKTNDEE